Protein AF-A0AAX2D5E9-F1 (afdb_monomer_lite)

Foldseek 3Di:
DDDDDDDDDDDDDDDDDDDDDDDDPPDPPVVVVVVVVVVVVVVVVVVVDPDDPVRVVVVVVCCVVCVPDDCVPDDDVVPDDQDFDDDPCLVLLQVQLQLLLCVVVVDRQSLSLLVVLLSSVDDPQQKDFPQDQQVSLVSSVADDPCSSVSSVVSVVSCVVLPQKDAPADPRGGRRMIGGDDSLLSCLVCVVVGPPVSLVVSCVVCVVVVNNPSNDDDPPPPPD

pLDDT: mean 82.04, std 20.43, range [33.22, 97.94]

Sequence (223 aa):
MTDTPIPSLPTPALPAAAQPSTVVNQTSAGVLDQNLAALLALNTTQKKKRKSKAHLNAMKMRGELWPELDTSLLWDRTVNDGYSSIPRTLSLITNMIDDLAKKHTGKSAAAGKTYFALWCRVWDENMLTIENESVYAIESGYSGERNVTTWRQHMKVLQELGFIDTKEGAYGPYNFVLIYNPYLVLKKLKPQIPASYYQLLLQRAIEIGADGDLIDKPNKETK

Radius of gyration: 32.14 Å; chains: 1; bounding box: 53×109×68 Å

Secondary structure (DSSP, 8-state):
----PPPPP------------------HHHHHHHHHHHHHHHHHHHSS----HHHHHHHHHHHHH-TT--GGGS--TTTS-------TTHHHHHHHHHHHHHHHHSS---HHHHHHHHHHH--TT-EEE-S-HHHHHHHTT--STTHHHHHHHHHHHHHHTTSEEEEEETTEEEEEEEEP-HHHHHHHTGGGS-HHHHHHHHHHHHHHT-GGGTS-PPP----

Structure (mmCIF, N/CA/C/O backbone):
data_AF-A0AAX2D5E9-F1
#
_entry.id   AF-A0AAX2D5E9-F1
#
loop_
_atom_site.group_PDB
_atom_site.id
_atom_site.type_symbol
_atom_site.label_atom_id
_atom_site.label_alt_id
_atom_site.label_comp_id
_atom_site.label_asym_id
_atom_site.label_entity_id
_atom_site.label_seq_id
_atom_site.pdbx_PDB_ins_code
_atom_site.Cartn_x
_atom_site.Cartn_y
_atom_site.Cartn_z
_atom_site.occupancy
_atom_site.B_iso_or_equiv
_atom_site.auth_seq_id
_atom_site.auth_comp_id
_atom_site.auth_asym_id
_atom_site.auth_atom_id
_atom_site.pdbx_PDB_model_num
ATOM 1 N N . MET A 1 1 ? -10.976 -97.262 -18.366 1.00 40.75 1 MET A N 1
ATOM 2 C CA . MET A 1 1 ? -9.587 -97.461 -18.831 1.00 40.75 1 MET A CA 1
ATOM 3 C C . MET A 1 1 ? -9.441 -96.607 -20.083 1.00 40.75 1 MET A C 1
ATOM 5 O O . MET A 1 1 ? -10.002 -96.979 -21.099 1.00 40.75 1 MET A O 1
ATOM 9 N N . THR A 1 2 ? -9.179 -95.309 -19.921 1.00 40.28 2 THR A N 1
ATOM 10 C CA . THR A 1 2 ? -7.873 -94.600 -19.891 1.00 40.28 2 THR A CA 1
ATOM 11 C C . THR A 1 2 ? -7.644 -93.862 -21.213 1.00 40.28 2 THR A C 1
ATOM 13 O O . THR A 1 2 ? -7.305 -94.486 -22.215 1.00 40.28 2 THR A O 1
ATOM 16 N N . ASP A 1 3 ? -7.845 -92.538 -21.148 1.00 36.50 3 ASP A N 1
ATOM 17 C CA . ASP A 1 3 ? -7.281 -91.486 -22.010 1.00 36.50 3 ASP A CA 1
ATOM 18 C C . ASP A 1 3 ? -5.789 -91.752 -22.288 1.00 36.50 3 ASP A C 1
ATOM 20 O O . ASP A 1 3 ? -5.076 -92.261 -21.426 1.00 36.50 3 ASP A O 1
ATOM 24 N N . THR A 1 4 ? -5.189 -91.413 -23.429 1.00 39.62 4 THR A N 1
ATOM 25 C CA . THR A 1 4 ? -4.998 -90.050 -23.964 1.00 39.62 4 THR A CA 1
ATOM 26 C C . THR A 1 4 ? -4.267 -90.174 -25.318 1.00 39.62 4 THR A C 1
ATOM 28 O O . THR A 1 4 ? -3.412 -91.057 -25.428 1.00 39.62 4 THR A O 1
ATOM 31 N N . PRO A 1 5 ? -4.451 -89.286 -26.314 1.00 45.94 5 PRO A N 1
ATOM 32 C CA . PRO A 1 5 ? -3.451 -89.072 -27.359 1.00 45.94 5 PRO A CA 1
ATOM 33 C C . PRO A 1 5 ? -2.580 -87.843 -27.052 1.00 45.94 5 PRO A C 1
ATOM 35 O O . PRO A 1 5 ? -3.070 -86.765 -26.721 1.00 45.94 5 PRO A O 1
ATOM 38 N N . ILE A 1 6 ? -1.271 -88.051 -27.172 1.00 50.31 6 ILE A N 1
ATOM 39 C CA . ILE A 1 6 ? -0.167 -87.113 -26.924 1.00 50.31 6 ILE A CA 1
ATOM 40 C C . ILE A 1 6 ? -0.123 -86.014 -28.012 1.00 50.31 6 ILE A C 1
ATOM 42 O O . ILE A 1 6 ? -0.350 -86.327 -29.183 1.00 50.31 6 ILE A O 1
ATOM 46 N N . PRO A 1 7 ? 0.205 -84.749 -27.671 1.00 45.41 7 PRO A N 1
ATOM 47 C CA . PRO A 1 7 ? 0.226 -83.632 -28.613 1.00 45.41 7 PRO A CA 1
ATOM 48 C C . PRO A 1 7 ? 1.581 -83.480 -29.330 1.00 45.41 7 PRO A C 1
ATOM 50 O O . PRO A 1 7 ? 2.640 -83.717 -28.750 1.00 45.41 7 PRO A O 1
ATOM 53 N N . SER A 1 8 ? 1.550 -83.034 -30.590 1.00 45.56 8 SER A N 1
ATOM 54 C CA . SER A 1 8 ? 2.732 -82.739 -31.410 1.00 45.56 8 SER A CA 1
ATOM 55 C C . SER A 1 8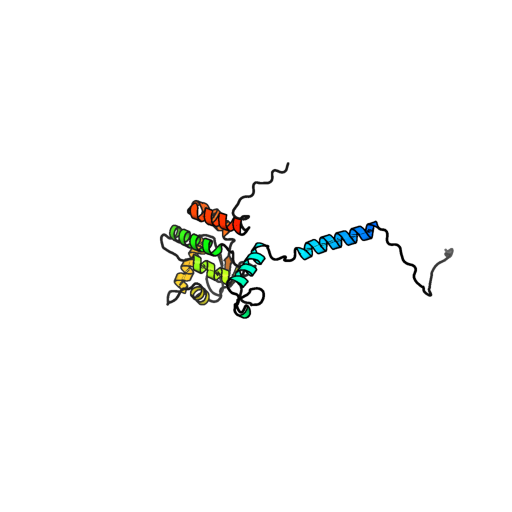 ? 3.114 -81.251 -31.388 1.00 45.56 8 SER A C 1
ATOM 57 O O . SER A 1 8 ? 2.297 -80.378 -31.675 1.00 45.56 8 SER A O 1
ATOM 59 N N . LEU A 1 9 ? 4.392 -81.023 -31.085 1.00 44.81 9 LEU A N 1
ATOM 60 C CA . LEU A 1 9 ? 5.210 -79.799 -31.167 1.00 44.81 9 LEU A CA 1
ATOM 61 C C . LEU A 1 9 ? 5.285 -79.218 -32.603 1.00 44.81 9 LEU A C 1
ATOM 63 O O . LEU A 1 9 ? 5.131 -79.993 -33.549 1.00 44.81 9 LEU A O 1
ATOM 67 N N . PRO A 1 10 ? 5.573 -77.907 -32.812 1.00 45.69 10 PRO A N 1
ATOM 68 C CA . PRO A 1 10 ? 6.939 -77.390 -32.591 1.00 45.69 10 PRO A CA 1
ATOM 69 C C . PRO A 1 10 ? 7.057 -75.901 -32.182 1.00 45.69 10 PRO A C 1
ATOM 71 O O . PRO A 1 10 ? 6.054 -75.228 -31.955 1.00 45.69 10 PRO A O 1
ATOM 74 N N . THR A 1 11 ? 8.315 -75.411 -32.183 1.00 43.72 11 THR A N 1
ATOM 75 C CA . THR A 1 11 ? 8.869 -74.030 -31.991 1.00 43.72 11 THR A CA 1
ATOM 76 C C . THR A 1 11 ? 9.519 -73.872 -30.599 1.00 43.72 11 THR A C 1
ATOM 78 O O . THR A 1 11 ? 8.880 -74.350 -29.662 1.00 43.72 11 THR A O 1
ATOM 81 N N . PRO A 1 12 ? 10.739 -73.283 -30.380 1.00 45.94 12 PRO A N 1
ATOM 82 C CA . PRO A 1 12 ? 11.320 -72.038 -30.963 1.00 45.94 12 PRO A CA 1
ATOM 83 C C . PRO A 1 12 ? 12.870 -72.020 -31.247 1.00 45.94 12 PRO A C 1
ATOM 85 O O . PRO A 1 12 ? 13.594 -72.904 -30.814 1.00 45.94 12 PRO A O 1
ATOM 88 N N . ALA A 1 13 ? 13.380 -71.192 -32.184 1.00 38.66 13 ALA A N 1
ATOM 89 C CA . ALA A 1 13 ? 14.132 -69.901 -32.059 1.00 38.66 13 ALA A CA 1
ATOM 90 C C . ALA A 1 13 ? 15.490 -69.935 -31.288 1.00 38.66 13 ALA A C 1
ATOM 92 O O . ALA A 1 13 ? 15.505 -70.353 -30.137 1.00 38.66 13 ALA A O 1
ATOM 93 N N . LEU A 1 14 ? 16.668 -69.585 -31.862 1.00 40.34 14 LEU A N 1
ATOM 94 C CA . LEU A 1 14 ? 17.406 -68.272 -31.950 1.00 40.34 14 LEU A CA 1
ATOM 95 C C . LEU A 1 14 ? 18.949 -68.594 -32.068 1.00 40.34 14 LEU A C 1
ATOM 97 O O . LEU A 1 14 ? 19.274 -69.763 -31.866 1.00 40.34 14 LEU A O 1
ATOM 101 N N . PRO A 1 15 ? 19.955 -67.671 -32.163 1.00 47.97 15 PRO A N 1
ATOM 102 C CA . PRO A 1 15 ? 20.145 -66.398 -32.902 1.00 47.97 15 PRO A CA 1
ATOM 103 C C . PRO A 1 15 ? 21.564 -66.165 -33.557 1.00 47.97 15 PRO A C 1
ATOM 105 O O . PRO A 1 15 ? 22.541 -66.827 -33.236 1.00 47.97 15 PRO A O 1
ATOM 108 N N . ALA A 1 16 ? 21.644 -65.113 -34.397 1.00 40.78 16 ALA A N 1
ATOM 109 C CA . ALA A 1 16 ? 22.679 -64.052 -34.567 1.00 40.78 16 ALA A CA 1
ATOM 110 C C . ALA A 1 16 ? 24.177 -64.286 -34.930 1.00 40.78 16 ALA A C 1
ATOM 112 O O . ALA A 1 16 ? 24.942 -64.873 -34.176 1.00 40.78 16 ALA A O 1
ATOM 113 N N . ALA A 1 17 ? 24.633 -63.539 -35.958 1.00 33.84 17 ALA A N 1
ATOM 114 C CA . ALA A 1 17 ? 25.822 -62.659 -35.927 1.00 33.84 17 ALA A CA 1
ATOM 115 C C . ALA A 1 17 ? 25.690 -61.521 -36.981 1.00 33.84 17 ALA A C 1
ATOM 117 O O . ALA A 1 17 ? 24.982 -61.674 -37.972 1.00 33.84 17 ALA A O 1
ATOM 118 N N . ALA A 1 18 ? 26.297 -60.356 -36.724 1.00 37.09 18 ALA A N 1
ATOM 119 C CA . ALA A 1 18 ? 25.869 -59.023 -37.183 1.00 37.09 18 ALA A CA 1
ATOM 120 C C . ALA A 1 18 ? 26.616 -58.400 -38.400 1.00 37.09 18 ALA A C 1
ATOM 122 O O . ALA A 1 18 ? 27.830 -58.510 -38.479 1.00 37.09 18 ALA A O 1
ATOM 123 N N . GLN A 1 19 ? 25.839 -57.690 -39.251 1.00 40.69 19 GLN A N 1
ATOM 124 C CA . GLN A 1 19 ? 25.978 -56.334 -39.878 1.00 40.69 19 GLN A CA 1
ATOM 125 C C . GLN A 1 19 ? 27.313 -55.881 -40.553 1.00 40.69 19 GLN A C 1
ATOM 127 O O . GLN A 1 19 ? 28.392 -56.126 -40.024 1.00 40.69 19 GLN A O 1
ATOM 132 N N . PRO A 1 20 ? 27.254 -55.122 -41.681 1.00 41.56 20 PRO A N 1
ATOM 133 C CA . PRO A 1 20 ? 27.024 -53.671 -41.587 1.00 41.56 20 PRO A CA 1
ATOM 134 C C . PRO A 1 20 ? 26.003 -53.074 -42.583 1.00 41.56 20 PRO A C 1
ATOM 136 O O . PRO A 1 20 ? 26.111 -53.208 -43.798 1.00 41.56 20 PRO A O 1
ATOM 139 N N . SER A 1 21 ? 25.059 -52.324 -42.008 1.00 44.81 21 SER A N 1
ATOM 140 C CA . SER A 1 21 ? 24.697 -50.933 -42.329 1.00 44.81 21 SER A CA 1
ATOM 141 C C . SER A 1 21 ? 24.416 -50.562 -43.791 1.00 44.81 21 SER A C 1
ATOM 143 O O . SER A 1 21 ? 25.299 -50.111 -44.518 1.00 44.81 21 SER A O 1
ATOM 145 N N . THR A 1 22 ? 23.136 -50.577 -44.167 1.00 33.22 22 THR A N 1
ATOM 146 C CA . THR A 1 22 ? 22.607 -49.786 -45.291 1.00 33.22 22 THR A CA 1
ATOM 147 C C . THR A 1 22 ? 21.552 -48.796 -44.803 1.00 33.22 22 THR A C 1
ATOM 149 O O . THR A 1 22 ? 20.688 -49.104 -43.986 1.00 33.22 22 THR A O 1
ATOM 152 N N . VAL A 1 23 ? 21.705 -47.569 -45.291 1.00 41.38 23 VAL A N 1
ATOM 153 C CA . VAL A 1 23 ? 20.957 -46.350 -44.978 1.00 41.38 23 VAL A CA 1
ATOM 154 C C . VAL A 1 23 ? 19.452 -46.565 -45.166 1.00 41.38 23 VAL A C 1
ATOM 156 O O . VAL A 1 23 ? 18.987 -46.795 -46.281 1.00 41.38 23 VAL A O 1
ATOM 159 N N . VAL A 1 24 ? 18.678 -46.462 -44.082 1.00 40.84 24 VAL A N 1
ATOM 160 C CA . VAL A 1 24 ? 17.211 -46.436 -44.155 1.00 40.84 24 VAL A CA 1
ATOM 161 C C . VAL A 1 24 ? 16.781 -45.065 -44.666 1.00 40.84 24 VAL A C 1
ATOM 163 O O . VAL A 1 24 ? 16.959 -44.049 -43.995 1.00 40.84 24 VAL A O 1
ATOM 166 N N . ASN A 1 25 ? 16.208 -45.058 -45.867 1.00 45.38 25 ASN A N 1
ATOM 167 C CA . ASN A 1 25 ? 15.535 -43.919 -46.471 1.00 45.38 25 ASN A CA 1
ATOM 168 C C . ASN A 1 25 ? 14.281 -43.592 -45.638 1.00 45.38 25 ASN A C 1
ATOM 170 O O . ASN A 1 25 ? 13.254 -44.261 -45.757 1.00 45.38 25 ASN A O 1
ATOM 174 N N . GLN A 1 26 ? 14.384 -42.614 -44.737 1.00 42.88 26 GLN A N 1
ATOM 175 C CA . GLN A 1 26 ? 13.243 -42.141 -43.959 1.00 42.88 26 GLN A CA 1
ATOM 176 C C . GLN A 1 26 ? 12.288 -41.385 -44.888 1.00 42.88 26 GLN A C 1
ATOM 178 O O . GLN A 1 26 ? 12.648 -40.395 -45.520 1.00 42.88 26 GLN A O 1
ATOM 183 N N . THR A 1 27 ? 11.059 -41.885 -44.972 1.00 47.34 27 THR A N 1
ATOM 184 C CA . THR A 1 27 ? 9.930 -41.288 -45.688 1.00 47.34 27 THR A CA 1
ATOM 185 C C . THR A 1 27 ? 9.793 -39.792 -45.390 1.00 47.34 27 THR A C 1
ATOM 187 O O . THR A 1 27 ? 9.692 -39.380 -44.233 1.00 47.34 27 THR A O 1
ATOM 190 N N . SER A 1 28 ? 9.734 -38.993 -46.454 1.00 52.25 28 SER A N 1
ATOM 191 C CA . SER A 1 28 ? 9.764 -37.525 -46.468 1.00 52.25 28 SER A CA 1
ATOM 192 C C . SER A 1 28 ? 8.651 -36.830 -45.669 1.00 52.25 28 SER A C 1
ATOM 194 O O . SER A 1 28 ? 8.832 -35.682 -45.277 1.00 52.25 28 SER A O 1
ATOM 196 N N . ALA A 1 29 ? 7.538 -37.504 -45.363 1.00 48.53 29 ALA A N 1
ATOM 197 C CA . ALA A 1 29 ? 6.443 -36.929 -44.574 1.00 48.53 29 ALA A CA 1
ATOM 198 C C . ALA A 1 29 ? 6.782 -36.775 -43.074 1.00 48.53 29 ALA A C 1
ATOM 200 O O . ALA A 1 29 ? 6.549 -35.719 -42.495 1.00 48.53 29 ALA A O 1
ATOM 201 N N . GLY A 1 30 ? 7.410 -37.781 -42.450 1.00 50.50 30 GLY A N 1
ATOM 202 C CA . GLY A 1 30 ? 7.723 -37.749 -41.011 1.00 50.50 30 GLY A CA 1
ATOM 203 C C . GLY A 1 30 ? 8.859 -36.787 -40.646 1.00 50.50 30 GLY A C 1
ATOM 204 O O . GLY A 1 30 ? 8.873 -36.214 -39.559 1.00 50.50 30 GLY A O 1
ATOM 205 N N . VAL A 1 31 ? 9.787 -36.559 -41.579 1.00 52.59 31 VAL A N 1
ATOM 206 C CA . VAL A 1 31 ? 10.891 -35.601 -41.414 1.00 52.59 31 VAL A CA 1
ATOM 207 C C . VAL A 1 31 ? 10.378 -34.157 -41.505 1.00 52.59 31 VAL A C 1
ATOM 209 O O . VAL A 1 31 ? 10.847 -33.289 -40.773 1.00 52.59 31 VAL A O 1
ATOM 212 N N . LEU A 1 32 ? 9.376 -33.889 -42.351 1.00 49.41 32 LEU A N 1
ATOM 213 C CA . LEU A 1 32 ? 8.735 -32.573 -42.451 1.00 49.41 32 LEU A CA 1
ATOM 214 C C . LEU A 1 32 ? 7.932 -32.227 -41.187 1.00 49.41 32 LEU A C 1
ATOM 216 O O . LEU A 1 32 ? 8.051 -31.105 -40.695 1.00 49.41 32 LEU A O 1
ATOM 220 N N . ASP A 1 33 ? 7.202 -33.187 -40.612 1.00 55.91 33 ASP A N 1
ATOM 221 C CA . ASP A 1 33 ? 6.419 -32.975 -39.385 1.00 55.91 33 ASP A CA 1
ATOM 222 C C . ASP A 1 33 ? 7.297 -32.782 -38.141 1.00 55.91 33 ASP A C 1
ATOM 224 O O . ASP A 1 33 ? 7.027 -31.907 -37.315 1.00 55.91 33 ASP A O 1
ATOM 228 N N . GLN A 1 34 ? 8.400 -33.528 -38.022 1.00 57.09 34 GLN A N 1
ATOM 229 C CA . GLN A 1 34 ? 9.371 -33.330 -36.939 1.00 57.09 34 GLN A CA 1
ATOM 230 C C . GLN A 1 34 ? 10.093 -31.982 -37.057 1.00 57.09 34 GLN A C 1
ATOM 232 O O . GLN A 1 34 ? 10.285 -31.297 -36.051 1.00 57.09 34 GLN A O 1
ATOM 237 N N . ASN A 1 35 ? 10.424 -31.554 -38.279 1.00 61.44 35 ASN A N 1
ATOM 238 C CA . ASN A 1 35 ? 11.018 -30.242 -38.526 1.00 61.44 35 ASN A CA 1
ATOM 239 C C . ASN A 1 35 ? 10.028 -29.101 -38.264 1.00 61.44 35 ASN A C 1
ATOM 241 O O . ASN A 1 35 ? 10.431 -28.077 -37.719 1.00 61.44 35 ASN A O 1
ATOM 245 N N . LEU A 1 36 ? 8.742 -29.270 -38.584 1.00 57.12 36 LEU A N 1
ATOM 246 C CA . LEU A 1 36 ? 7.696 -28.288 -38.297 1.00 57.12 36 LEU A CA 1
ATOM 247 C C . LEU A 1 36 ? 7.435 -28.172 -36.790 1.00 57.12 36 LEU A C 1
ATOM 249 O O . LEU A 1 36 ? 7.369 -27.061 -36.267 1.00 57.12 36 LEU A O 1
ATOM 253 N N . ALA A 1 37 ? 7.361 -29.295 -36.075 1.00 64.88 37 ALA A N 1
ATOM 254 C CA . ALA A 1 37 ? 7.247 -29.314 -34.619 1.00 64.88 37 ALA A CA 1
ATOM 255 C C . ALA A 1 37 ? 8.472 -28.671 -33.947 1.00 64.88 37 ALA A C 1
ATOM 257 O O . ALA A 1 37 ? 8.314 -27.872 -33.023 1.00 64.88 37 ALA A O 1
ATOM 258 N N . ALA A 1 38 ? 9.681 -28.935 -34.452 1.00 59.84 38 ALA A N 1
ATOM 259 C CA . ALA A 1 38 ? 10.906 -28.282 -33.999 1.00 59.84 38 ALA A CA 1
ATOM 260 C C . ALA A 1 38 ? 10.911 -26.774 -34.309 1.00 59.84 38 ALA A C 1
ATOM 262 O O . ALA A 1 38 ? 11.282 -25.986 -33.444 1.00 59.84 38 ALA A O 1
ATOM 263 N N . LEU A 1 39 ? 10.434 -26.339 -35.483 1.00 54.78 39 LEU A N 1
ATOM 264 C CA . LEU A 1 39 ? 10.311 -24.919 -35.848 1.00 54.78 39 LEU A CA 1
ATOM 265 C C . LEU A 1 39 ? 9.280 -24.185 -34.975 1.00 54.78 39 LEU A C 1
ATOM 267 O O . LEU A 1 39 ? 9.513 -23.054 -34.546 1.00 54.78 39 LEU A O 1
ATOM 271 N N . LEU A 1 40 ? 8.146 -24.825 -34.687 1.00 62.22 40 LEU A N 1
ATOM 272 C CA . LEU A 1 40 ? 7.094 -24.302 -33.814 1.00 62.22 40 LEU A CA 1
ATOM 273 C C . LEU A 1 40 ? 7.566 -24.249 -32.353 1.00 62.22 40 LEU A C 1
ATOM 275 O O . LEU A 1 40 ? 7.352 -23.243 -31.671 1.00 62.22 40 LEU A O 1
ATOM 279 N N . ALA A 1 41 ? 8.289 -25.267 -31.882 1.00 62.00 41 ALA A N 1
ATOM 280 C CA . ALA A 1 41 ? 8.915 -25.284 -30.561 1.00 62.00 41 ALA A CA 1
ATOM 281 C C . ALA A 1 41 ? 10.039 -24.237 -30.439 1.00 62.00 41 ALA A C 1
ATOM 283 O O . ALA A 1 41 ? 10.137 -23.558 -29.413 1.00 62.00 41 ALA A O 1
ATOM 284 N N . LEU A 1 42 ? 10.828 -24.024 -31.499 1.00 53.00 42 LEU A N 1
ATOM 285 C CA . LEU A 1 42 ? 11.821 -22.952 -31.602 1.00 53.00 42 LEU A CA 1
ATOM 286 C C . LEU A 1 42 ? 11.157 -21.572 -31.589 1.00 53.00 42 LEU A C 1
ATOM 288 O O . LEU A 1 42 ? 11.632 -20.703 -30.874 1.00 53.00 42 LEU A O 1
ATOM 292 N N . ASN A 1 43 ? 10.025 -21.363 -32.266 1.00 61.41 43 ASN A N 1
ATOM 293 C CA . ASN A 1 43 ? 9.272 -20.098 -32.235 1.00 61.41 43 ASN A CA 1
ATOM 294 C C . ASN A 1 43 ? 8.684 -19.814 -30.837 1.00 61.41 43 ASN A C 1
ATOM 296 O O . ASN A 1 43 ? 8.695 -18.684 -30.344 1.00 61.41 43 ASN A O 1
ATOM 300 N N . THR A 1 44 ? 8.256 -20.864 -30.139 1.00 49.09 44 THR A N 1
ATOM 301 C CA . THR A 1 44 ? 7.743 -20.778 -28.763 1.00 49.09 44 THR A CA 1
ATOM 302 C C . THR A 1 44 ? 8.872 -20.520 -27.750 1.00 49.09 44 THR A C 1
ATOM 304 O O . THR A 1 44 ? 8.701 -19.749 -26.806 1.00 49.09 44 THR A O 1
ATOM 307 N N . THR A 1 45 ? 10.068 -21.065 -27.997 1.00 53.28 45 THR A N 1
ATOM 308 C CA . THR A 1 45 ? 11.287 -20.860 -27.188 1.00 53.28 45 THR A CA 1
ATOM 309 C C . THR A 1 45 ? 12.019 -19.551 -27.528 1.00 53.28 45 THR A C 1
ATOM 311 O O . THR A 1 45 ? 12.620 -18.936 -26.659 1.00 53.28 45 THR A O 1
ATOM 314 N N . GLN A 1 46 ? 11.897 -19.030 -28.748 1.00 50.53 46 GLN A N 1
ATOM 315 C CA . GLN A 1 46 ? 12.362 -17.690 -29.138 1.00 50.53 46 GLN A CA 1
ATOM 316 C C . GLN A 1 46 ? 11.419 -16.590 -28.622 1.00 50.53 46 GLN A C 1
ATOM 318 O O . GLN A 1 46 ? 11.858 -15.483 -28.303 1.00 50.53 46 GLN A O 1
ATOM 323 N N . LYS A 1 47 ? 10.125 -16.900 -28.445 1.00 44.34 47 LYS A N 1
ATOM 324 C CA . LYS A 1 47 ? 9.190 -16.091 -27.642 1.00 44.34 47 LYS A CA 1
ATOM 325 C C . LYS A 1 47 ? 9.517 -16.100 -26.147 1.00 44.34 47 LYS A C 1
ATOM 327 O O . LYS A 1 47 ? 9.048 -15.209 -25.436 1.00 44.34 47 LYS A O 1
ATOM 332 N N . LYS A 1 48 ? 10.366 -17.018 -25.666 1.00 49.00 48 LYS A N 1
ATOM 333 C CA . LYS A 1 48 ? 10.984 -16.950 -24.335 1.00 49.00 48 LYS A CA 1
ATOM 334 C C . LYS A 1 48 ? 11.992 -15.781 -24.333 1.00 49.00 48 LYS A C 1
ATOM 336 O O . LYS A 1 48 ? 13.191 -15.920 -24.523 1.00 49.00 48 LYS A O 1
ATOM 341 N N . LYS A 1 49 ? 11.413 -14.594 -24.100 1.00 55.28 49 LYS A N 1
ATOM 342 C CA . LYS A 1 49 ? 12.004 -13.314 -23.677 1.00 55.28 49 LYS A CA 1
ATOM 343 C C . LYS A 1 49 ? 12.804 -12.495 -24.704 1.00 55.28 49 LYS A C 1
ATOM 345 O O . LYS A 1 49 ? 13.790 -11.854 -24.342 1.00 55.28 49 LYS A O 1
ATOM 350 N N . ARG A 1 50 ? 12.324 -12.341 -25.948 1.00 58.50 50 ARG A N 1
ATOM 351 C CA . ARG A 1 50 ? 12.760 -11.177 -26.749 1.00 58.50 50 ARG A CA 1
ATOM 352 C C . ARG A 1 50 ? 12.371 -9.900 -25.997 1.00 58.50 50 ARG A C 1
ATOM 354 O O . ARG A 1 50 ? 11.186 -9.595 -25.866 1.00 58.50 50 ARG A O 1
ATOM 361 N N . LYS A 1 51 ? 13.369 -9.171 -25.484 1.00 72.38 51 LYS A N 1
ATOM 362 C CA . LYS A 1 51 ? 13.180 -7.854 -24.858 1.00 72.38 51 LYS A CA 1
ATOM 363 C C . LYS A 1 51 ? 12.324 -6.991 -25.791 1.00 72.38 51 LYS A C 1
ATOM 365 O O . LYS A 1 51 ? 12.573 -6.947 -26.998 1.00 72.38 51 LYS A O 1
ATOM 370 N N . SER A 1 52 ? 11.275 -6.367 -25.253 1.00 84.88 52 SER A N 1
ATOM 371 C CA . SER A 1 52 ? 10.351 -5.579 -26.074 1.00 84.88 52 SER A CA 1
ATOM 372 C C . SER A 1 52 ? 11.102 -4.442 -26.775 1.00 84.88 52 SER A C 1
ATOM 374 O O . SER A 1 52 ? 12.110 -3.949 -26.267 1.00 84.88 52 SER A O 1
ATOM 376 N N . LYS A 1 53 ? 10.607 -3.990 -27.935 1.00 88.00 53 LYS A N 1
ATOM 377 C CA . LYS A 1 53 ? 11.195 -2.840 -28.647 1.00 88.00 53 LYS A CA 1
ATOM 378 C C . LYS A 1 53 ? 11.318 -1.619 -27.725 1.00 88.00 53 LYS A C 1
ATOM 380 O O . LYS A 1 53 ? 12.344 -0.952 -27.731 1.00 88.00 53 LYS A O 1
ATOM 385 N N . ALA A 1 54 ? 10.306 -1.387 -26.887 1.00 85.50 54 ALA A N 1
ATOM 386 C CA . ALA A 1 54 ? 10.318 -0.330 -25.881 1.00 85.50 54 ALA A CA 1
ATOM 387 C C . ALA A 1 54 ? 11.456 -0.501 -24.860 1.00 85.50 54 ALA A C 1
ATOM 389 O O . ALA A 1 54 ? 12.174 0.456 -24.593 1.00 85.50 54 ALA A O 1
ATOM 390 N N . HIS A 1 55 ? 11.677 -1.716 -24.344 1.00 87.50 55 HIS A N 1
ATOM 391 C CA . HIS A 1 55 ? 12.792 -1.990 -23.433 1.00 87.50 55 HIS A CA 1
ATOM 392 C C . HIS A 1 55 ? 14.147 -1.742 -24.106 1.00 87.50 55 HIS A C 1
ATOM 394 O O . HIS A 1 55 ? 15.012 -1.101 -23.520 1.00 87.50 55 HIS A O 1
ATOM 400 N N . LEU A 1 56 ? 14.332 -2.218 -25.341 1.00 91.06 56 LEU A N 1
ATOM 401 C CA . LEU A 1 56 ? 15.579 -2.007 -26.082 1.00 91.06 56 LEU A CA 1
ATOM 402 C C . LEU A 1 56 ? 15.846 -0.517 -26.327 1.00 91.06 56 LEU A C 1
ATOM 404 O O . LEU A 1 56 ? 16.961 -0.056 -26.105 1.00 91.06 56 LEU A O 1
ATOM 408 N N . ASN A 1 57 ? 14.824 0.243 -26.726 1.00 93.81 57 ASN A N 1
ATOM 409 C CA . ASN A 1 57 ? 14.935 1.689 -26.910 1.00 93.81 57 ASN A CA 1
ATOM 410 C C . ASN A 1 57 ? 15.271 2.410 -25.596 1.00 93.81 57 ASN A C 1
ATOM 412 O O . ASN A 1 57 ? 16.122 3.292 -25.593 1.00 93.81 57 ASN A O 1
ATOM 416 N N . ALA A 1 58 ? 14.657 2.008 -24.479 1.00 92.88 58 ALA A N 1
ATOM 417 C CA . ALA A 1 58 ? 14.951 2.578 -23.166 1.00 92.88 58 ALA A CA 1
ATOM 418 C C . ALA A 1 58 ? 16.395 2.300 -22.718 1.00 92.88 58 ALA A C 1
ATOM 420 O O . ALA A 1 58 ? 17.050 3.194 -22.193 1.00 92.88 58 ALA A O 1
ATOM 421 N N . MET A 1 59 ? 16.915 1.089 -22.955 1.00 92.00 59 MET A N 1
ATOM 422 C CA . MET A 1 59 ? 18.307 0.754 -22.633 1.00 92.00 59 MET A CA 1
ATOM 423 C C . MET A 1 59 ? 19.305 1.529 -23.500 1.00 92.00 59 MET A C 1
ATOM 425 O O . MET A 1 59 ? 20.309 1.993 -22.973 1.00 92.00 59 MET A O 1
ATOM 429 N N . LYS A 1 60 ? 19.009 1.725 -24.793 1.00 94.44 60 LYS A N 1
ATOM 430 C CA . LYS A 1 60 ? 19.819 2.583 -25.674 1.00 94.44 60 LYS A CA 1
ATOM 431 C C . LYS A 1 60 ? 19.854 4.022 -25.168 1.00 94.44 60 LYS A C 1
ATOM 433 O O . LYS A 1 60 ? 20.931 4.552 -24.947 1.00 94.44 60 LYS A O 1
ATOM 438 N N . MET A 1 61 ? 18.687 4.611 -24.899 1.00 96.00 61 MET A N 1
ATOM 439 C CA . MET A 1 61 ? 18.609 5.970 -24.351 1.00 96.00 61 MET A CA 1
ATOM 440 C C . MET A 1 61 ? 19.343 6.100 -23.017 1.00 96.00 61 MET A C 1
ATOM 442 O O . MET A 1 61 ? 19.990 7.111 -22.783 1.00 96.00 61 MET A O 1
ATOM 446 N N . ARG A 1 62 ? 19.277 5.085 -22.145 1.00 95.38 62 ARG A N 1
ATOM 447 C CA . ARG A 1 62 ? 20.030 5.101 -20.886 1.00 95.38 62 ARG A CA 1
ATOM 448 C C . ARG A 1 62 ? 21.539 5.135 -21.125 1.00 95.38 62 ARG A C 1
ATOM 450 O O . ARG A 1 62 ? 22.209 5.891 -20.440 1.00 95.38 62 ARG A O 1
ATOM 457 N N . GLY A 1 63 ? 22.043 4.347 -22.075 1.00 95.44 63 GLY A N 1
ATOM 458 C CA . GLY A 1 63 ? 23.463 4.349 -22.432 1.00 95.44 63 GLY A CA 1
ATOM 459 C C . GLY A 1 63 ? 23.936 5.697 -22.982 1.00 95.44 63 GLY A C 1
ATOM 460 O O . GLY A 1 63 ? 24.992 6.165 -22.586 1.00 95.44 63 GLY A O 1
ATOM 461 N N . GLU A 1 64 ? 23.130 6.352 -23.821 1.00 96.88 64 GLU A N 1
ATOM 462 C CA . GLU A 1 64 ? 23.457 7.685 -24.359 1.00 96.88 64 GLU A CA 1
ATOM 463 C C . GLU A 1 64 ? 23.422 8.783 -23.285 1.00 96.88 64 GLU A C 1
ATOM 465 O O . GLU A 1 64 ? 24.264 9.675 -23.266 1.00 96.88 64 GLU A O 1
ATOM 470 N N . LEU A 1 65 ? 22.431 8.738 -22.389 1.00 96.81 65 LEU A N 1
ATOM 471 C CA . LEU A 1 65 ? 22.235 9.768 -21.363 1.00 96.81 65 LEU A CA 1
ATOM 472 C C . LEU A 1 65 ? 23.165 9.599 -20.151 1.00 96.81 65 LEU A C 1
ATOM 474 O O . LEU A 1 65 ? 23.493 10.587 -19.498 1.00 96.81 65 LEU A O 1
ATOM 478 N N . TRP A 1 66 ? 23.579 8.368 -19.843 1.00 97.00 66 TRP A N 1
ATOM 479 C CA . TRP A 1 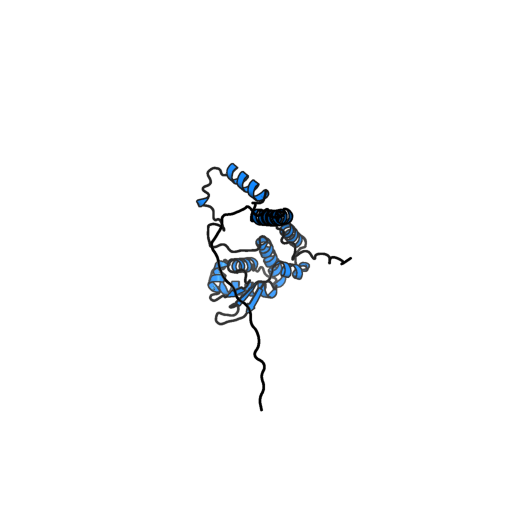66 ? 24.478 8.041 -18.733 1.00 97.00 66 TRP A CA 1
ATOM 480 C C . TRP A 1 66 ? 25.579 7.067 -19.188 1.00 97.00 66 TRP A C 1
ATOM 482 O O . TRP A 1 66 ? 25.558 5.898 -18.793 1.00 97.00 66 TRP A O 1
ATOM 492 N N . PRO A 1 67 ? 26.540 7.527 -20.010 1.00 95.56 67 PRO A N 1
ATOM 493 C CA . PRO A 1 67 ? 27.571 6.661 -20.589 1.00 95.56 67 PRO A CA 1
ATOM 494 C C . PRO A 1 67 ? 28.518 6.063 -19.541 1.00 95.56 67 PRO A C 1
ATOM 496 O O . PRO A 1 67 ? 28.922 4.912 -19.665 1.00 95.56 67 PRO A O 1
ATOM 499 N N . GLU A 1 68 ? 28.798 6.802 -18.467 1.00 96.00 68 GLU A N 1
ATOM 500 C CA . GLU A 1 68 ? 29.710 6.391 -17.388 1.00 96.00 68 GLU A CA 1
ATOM 501 C C . GLU A 1 68 ? 29.003 5.614 -16.256 1.00 96.00 68 GLU A C 1
ATOM 503 O O . GLU A 1 68 ? 29.528 5.489 -15.149 1.00 96.00 68 GLU A O 1
ATOM 508 N N . LEU A 1 69 ? 27.770 5.142 -16.479 1.00 94.19 69 LEU A N 1
ATOM 509 C CA . LEU A 1 69 ? 27.000 4.449 -15.447 1.00 94.19 69 LEU A CA 1
ATOM 510 C C . LEU A 1 69 ? 27.583 3.066 -15.155 1.00 94.19 69 LEU A C 1
ATOM 512 O O . LEU A 1 69 ? 27.447 2.139 -15.955 1.00 94.19 69 LEU A O 1
ATOM 516 N N . ASP A 1 70 ? 28.112 2.892 -13.948 1.00 93.25 70 ASP A N 1
ATOM 517 C CA . ASP A 1 70 ? 28.409 1.564 -13.429 1.00 93.25 70 ASP A CA 1
ATOM 518 C C . ASP A 1 70 ? 27.105 0.816 -13.110 1.00 93.25 70 ASP A C 1
ATOM 520 O O . ASP A 1 70 ? 26.384 1.119 -12.156 1.00 93.25 70 ASP A O 1
ATOM 524 N N . THR A 1 71 ? 26.798 -0.193 -13.925 1.00 89.12 71 THR A N 1
ATOM 525 C CA . THR A 1 71 ? 25.600 -1.021 -13.756 1.00 89.12 71 THR A CA 1
ATOM 526 C C . THR A 1 71 ? 25.603 -1.844 -12.471 1.00 89.12 71 THR A C 1
ATOM 528 O O . THR A 1 71 ? 24.529 -2.261 -12.046 1.00 89.12 71 THR A O 1
ATOM 531 N N . SER A 1 72 ? 26.762 -2.061 -11.839 1.00 90.31 72 SER A N 1
ATOM 532 C CA . SER A 1 72 ? 26.858 -2.785 -10.567 1.00 90.31 72 SER A CA 1
ATOM 533 C C . SER A 1 72 ? 26.207 -2.027 -9.403 1.00 90.31 72 SER A C 1
ATOM 535 O O . SER A 1 72 ? 25.772 -2.641 -8.431 1.00 90.31 72 SER A O 1
ATOM 537 N N . LEU A 1 73 ? 26.067 -0.703 -9.535 1.00 92.38 73 LEU A N 1
ATOM 538 C CA . LEU A 1 73 ? 25.384 0.159 -8.568 1.00 92.38 73 LEU A CA 1
ATOM 539 C C . LEU A 1 73 ? 23.855 0.101 -8.693 1.00 92.38 73 LEU A C 1
ATOM 541 O O . LEU A 1 73 ? 23.142 0.645 -7.848 1.00 92.38 73 LEU A O 1
ATOM 545 N N . LEU A 1 74 ? 23.331 -0.506 -9.760 1.00 92.38 74 LEU A N 1
ATOM 546 C CA . LEU A 1 74 ? 21.897 -0.611 -9.983 1.00 92.38 74 LEU A CA 1
ATOM 547 C C . LEU A 1 74 ? 21.343 -1.848 -9.290 1.00 92.38 74 LEU A C 1
ATOM 549 O O . LEU A 1 74 ? 21.865 -2.949 -9.435 1.00 92.38 74 LEU A O 1
ATOM 553 N N . TRP A 1 75 ? 20.211 -1.674 -8.616 1.00 92.12 75 TRP A N 1
ATOM 554 C CA . TRP A 1 75 ? 19.462 -2.797 -8.078 1.00 92.12 75 TRP A CA 1
ATOM 555 C C . TRP A 1 75 ? 18.628 -3.429 -9.209 1.00 92.12 75 TRP A C 1
ATOM 557 O O . TRP A 1 75 ? 17.687 -2.802 -9.715 1.00 92.12 75 TRP A O 1
ATOM 567 N N . ASP A 1 76 ? 18.945 -4.665 -9.608 1.00 88.69 76 ASP A N 1
ATOM 568 C CA . ASP A 1 76 ? 18.219 -5.444 -10.621 1.00 88.69 76 ASP A CA 1
ATOM 569 C C . ASP A 1 76 ? 17.554 -6.690 -10.012 1.00 88.69 76 ASP A C 1
ATOM 571 O O . ASP A 1 76 ? 18.226 -7.550 -9.451 1.00 88.69 76 ASP A O 1
ATOM 575 N N . ARG A 1 77 ? 16.238 -6.868 -10.217 1.00 89.62 77 ARG A N 1
ATOM 576 C CA . ARG A 1 77 ? 15.488 -8.037 -9.705 1.00 89.62 77 ARG A CA 1
ATOM 577 C C . ARG A 1 77 ? 15.933 -9.396 -10.235 1.00 89.62 77 ARG A C 1
ATOM 579 O O . ARG A 1 77 ? 15.406 -10.414 -9.799 1.00 89.62 77 ARG A O 1
ATOM 586 N N . THR A 1 78 ? 16.747 -9.421 -11.285 1.00 87.25 78 THR A N 1
ATOM 587 C CA . THR A 1 78 ? 17.283 -10.653 -11.874 1.00 87.25 78 THR A CA 1
ATOM 588 C C . THR A 1 78 ? 18.629 -11.050 -11.286 1.00 87.25 78 THR A C 1
ATOM 590 O O . THR A 1 78 ? 19.035 -12.193 -11.474 1.00 87.25 78 THR A O 1
ATOM 593 N N . VAL A 1 79 ? 19.297 -10.127 -10.593 1.00 88.56 79 VAL A N 1
ATOM 594 C CA . VAL A 1 79 ? 20.635 -10.321 -10.018 1.00 88.56 79 VAL A CA 1
ATOM 595 C C . VAL A 1 79 ? 20.597 -10.223 -8.498 1.00 88.56 79 VAL A C 1
ATOM 597 O O . VAL A 1 79 ? 21.312 -10.946 -7.816 1.00 88.56 79 VAL A O 1
ATOM 600 N N . ASN A 1 80 ? 19.774 -9.328 -7.966 1.00 91.19 80 ASN A N 1
ATOM 601 C CA . ASN A 1 80 ? 19.691 -9.035 -6.551 1.00 91.19 80 ASN A CA 1
ATOM 602 C C . ASN A 1 80 ? 18.369 -9.531 -5.959 1.00 91.19 80 ASN A C 1
ATOM 604 O O . ASN A 1 80 ? 17.314 -9.459 -6.596 1.00 91.19 80 ASN A O 1
ATOM 608 N N . ASP A 1 81 ? 18.434 -9.947 -4.699 1.00 90.94 81 ASP A N 1
ATOM 609 C CA . ASP A 1 81 ? 17.279 -10.389 -3.922 1.00 9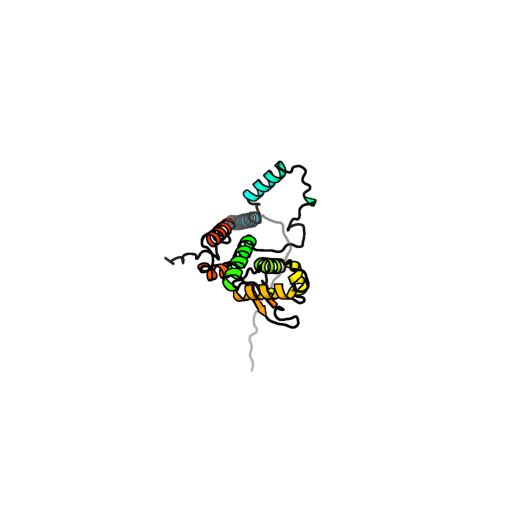0.94 81 ASP A CA 1
ATOM 610 C C . ASP A 1 81 ? 16.573 -9.219 -3.214 1.00 90.94 81 ASP A C 1
ATOM 612 O O . ASP A 1 81 ? 17.040 -8.077 -3.237 1.00 90.94 81 ASP A O 1
ATOM 616 N N . GLY A 1 82 ? 15.434 -9.506 -2.570 1.00 88.50 82 GLY A N 1
ATOM 617 C CA . GLY A 1 82 ? 14.682 -8.528 -1.770 1.00 88.50 82 GLY A CA 1
ATOM 618 C C . GLY A 1 82 ? 13.607 -7.747 -2.534 1.00 88.50 82 GLY A C 1
ATOM 619 O O . GLY A 1 82 ? 13.181 -6.685 -2.086 1.00 88.50 82 GLY A O 1
ATOM 620 N N . TYR A 1 83 ? 13.149 -8.259 -3.679 1.00 87.69 83 TYR A N 1
ATOM 621 C CA . TYR A 1 83 ? 12.046 -7.667 -4.438 1.00 87.69 83 TYR A CA 1
ATOM 622 C C . TYR A 1 83 ? 10.703 -8.280 -4.062 1.00 87.69 83 TYR A C 1
ATOM 624 O O . TYR A 1 83 ? 10.565 -9.500 -4.052 1.00 87.69 83 TYR A O 1
ATOM 632 N N . SER A 1 84 ? 9.688 -7.431 -3.900 1.00 88.06 84 SER A N 1
ATOM 633 C CA . SER A 1 84 ? 8.286 -7.858 -3.884 1.00 88.06 84 SER A CA 1
ATOM 634 C C . SER A 1 84 ? 7.620 -7.620 -5.247 1.00 88.06 84 SER A C 1
ATOM 636 O O . SER A 1 84 ? 7.947 -6.677 -5.981 1.00 88.06 84 SER A O 1
ATOM 638 N N . SER A 1 85 ? 6.697 -8.508 -5.614 1.00 88.06 85 SER A N 1
ATOM 639 C CA . SER A 1 85 ? 5.874 -8.392 -6.818 1.00 88.06 85 SER A CA 1
ATOM 640 C C . SER A 1 85 ? 4.583 -7.649 -6.482 1.00 88.06 85 SER A C 1
ATOM 642 O O . SER A 1 85 ? 3.603 -8.246 -6.058 1.00 88.06 85 SER A O 1
ATOM 644 N N . ILE A 1 86 ? 4.573 -6.335 -6.709 1.00 92.06 86 ILE A N 1
ATOM 645 C CA . ILE A 1 86 ? 3.420 -5.474 -6.408 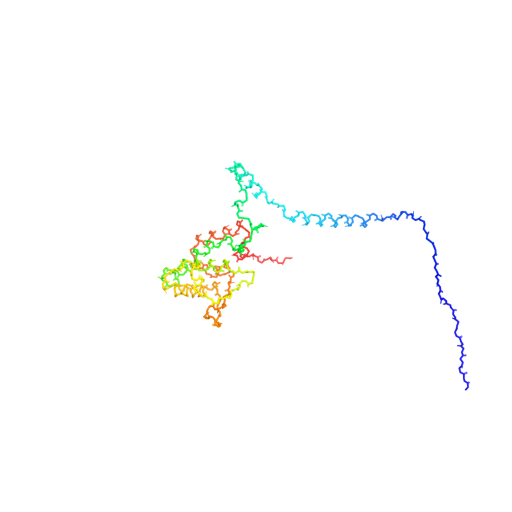1.00 92.06 86 ILE A CA 1
ATOM 646 C C . ILE A 1 86 ? 2.718 -4.965 -7.681 1.00 92.06 86 ILE A C 1
ATOM 648 O O . ILE A 1 86 ? 3.370 -4.791 -8.722 1.00 92.06 86 ILE A O 1
ATOM 652 N N . PRO A 1 87 ? 1.404 -4.662 -7.632 1.00 91.62 87 PRO A N 1
ATOM 653 C CA . PRO A 1 87 ? 0.694 -4.054 -8.756 1.00 91.62 87 PRO A CA 1
ATOM 654 C C . PRO A 1 87 ? 1.317 -2.714 -9.172 1.00 91.62 87 PRO A C 1
ATOM 656 O O . PRO A 1 87 ? 1.537 -1.829 -8.348 1.00 91.62 87 PRO A O 1
ATOM 659 N N . ARG A 1 88 ? 1.543 -2.493 -10.474 1.00 93.06 88 ARG A N 1
ATOM 660 C CA . ARG A 1 88 ? 2.152 -1.235 -10.965 1.00 93.06 88 ARG A CA 1
ATOM 661 C C . ARG A 1 88 ? 1.281 0.002 -10.742 1.00 93.06 88 ARG A C 1
ATOM 663 O O . ARG A 1 88 ? 1.794 1.115 -10.734 1.00 93.06 88 ARG A O 1
ATOM 670 N N . THR A 1 89 ? -0.024 -0.186 -10.567 1.00 95.56 89 THR A N 1
ATOM 671 C CA . THR A 1 89 ? -0.969 0.889 -10.236 1.00 95.56 89 THR A CA 1
ATOM 672 C C . THR A 1 89 ? -1.142 1.082 -8.731 1.00 95.56 89 THR A C 1
ATOM 674 O O . THR A 1 89 ? -2.022 1.843 -8.335 1.00 95.56 89 THR A O 1
ATOM 677 N N . LEU A 1 90 ? -0.362 0.397 -7.882 1.00 95.38 90 LEU A N 1
ATOM 678 C CA . LEU A 1 90 ? -0.542 0.445 -6.429 1.00 95.38 90 LEU A CA 1
ATOM 679 C C . LEU A 1 90 ? -0.466 1.879 -5.894 1.00 95.38 90 LEU A C 1
ATOM 681 O O . LEU A 1 90 ? -1.280 2.235 -5.059 1.00 95.38 90 LEU A O 1
ATOM 685 N N . SER A 1 91 ? 0.394 2.734 -6.454 1.00 94.38 91 SER A N 1
ATOM 686 C CA . SER A 1 91 ? 0.477 4.157 -6.082 1.00 94.38 91 SER A CA 1
ATOM 687 C C . SER A 1 91 ? -0.818 4.947 -6.319 1.00 94.38 91 SER A C 1
ATOM 689 O O . SER A 1 91 ? -1.146 5.847 -5.552 1.00 94.38 91 SER A O 1
ATOM 691 N N . LEU A 1 92 ? -1.585 4.617 -7.363 1.00 95.62 92 LEU A N 1
ATOM 692 C CA . LEU A 1 92 ? -2.908 5.212 -7.578 1.00 95.62 92 LEU A CA 1
ATOM 693 C C . LEU A 1 92 ? -3.939 4.612 -6.623 1.00 95.62 92 LEU A C 1
ATOM 695 O O . LEU A 1 92 ? -4.772 5.336 -6.084 1.00 95.62 92 LEU A O 1
ATOM 699 N N . ILE A 1 93 ? -3.863 3.299 -6.398 1.00 96.75 93 ILE A N 1
ATOM 700 C CA . ILE A 1 93 ? -4.756 2.574 -5.491 1.00 96.75 93 ILE A CA 1
ATOM 701 C C . ILE A 1 93 ? -4.627 3.122 -4.064 1.00 96.75 93 ILE A C 1
ATOM 703 O O . ILE A 1 93 ? -5.646 3.369 -3.429 1.00 96.75 93 ILE A O 1
ATOM 707 N N . THR A 1 94 ? -3.413 3.378 -3.571 1.00 96.56 94 THR A N 1
ATOM 708 C CA . THR A 1 94 ? -3.192 3.922 -2.221 1.00 96.56 94 THR A CA 1
ATOM 709 C C . THR A 1 94 ? -3.821 5.298 -2.043 1.00 96.56 94 THR A C 1
ATOM 711 O O . THR A 1 94 ? -4.457 5.540 -1.024 1.00 96.56 94 THR A O 1
ATOM 714 N N . ASN A 1 95 ? -3.729 6.167 -3.054 1.00 94.75 95 ASN A N 1
ATOM 715 C CA . ASN A 1 95 ? -4.359 7.488 -3.004 1.00 94.75 95 ASN A CA 1
ATOM 716 C C . ASN A 1 95 ? -5.891 7.375 -2.980 1.00 94.75 95 ASN A C 1
ATOM 718 O O . ASN A 1 95 ? -6.557 8.070 -2.218 1.00 94.75 95 ASN A O 1
ATOM 722 N N . MET A 1 96 ? -6.457 6.459 -3.773 1.00 95.94 96 MET A N 1
ATOM 723 C CA . MET A 1 96 ? -7.899 6.196 -3.744 1.00 95.94 96 MET A CA 1
ATOM 724 C C . MET A 1 96 ? -8.355 5.617 -2.408 1.00 95.94 96 MET A C 1
ATOM 726 O O . MET A 1 96 ? -9.433 5.971 -1.940 1.00 95.94 96 MET A O 1
ATOM 730 N N . ILE A 1 97 ? -7.552 4.746 -1.791 1.00 96.81 97 ILE A N 1
ATOM 731 C CA . ILE A 1 97 ? -7.820 4.219 -0.451 1.00 96.81 97 ILE A CA 1
ATOM 732 C C . ILE A 1 97 ? -7.910 5.365 0.556 1.00 96.81 97 ILE A C 1
ATOM 734 O O . ILE A 1 97 ? -8.861 5.389 1.327 1.00 96.81 97 ILE A O 1
ATOM 738 N N . ASP A 1 98 ? -6.981 6.320 0.537 1.00 95.62 98 ASP A N 1
ATOM 739 C CA . ASP A 1 98 ? -6.991 7.450 1.475 1.00 95.62 98 ASP A CA 1
ATOM 740 C C . ASP A 1 98 ? -8.226 8.353 1.280 1.00 95.62 98 ASP A C 1
ATOM 742 O O . ASP A 1 98 ? -8.873 8.756 2.254 1.00 95.62 98 ASP A O 1
ATOM 746 N N . ASP A 1 99 ? -8.624 8.608 0.030 1.00 94.69 99 ASP A N 1
ATOM 747 C CA . ASP A 1 99 ? -9.843 9.363 -0.284 1.00 94.69 99 ASP A CA 1
ATOM 748 C C . ASP A 1 99 ? -11.115 8.634 0.178 1.00 94.69 99 ASP A C 1
ATOM 750 O O . ASP A 1 99 ? -12.022 9.243 0.757 1.00 94.69 99 ASP A O 1
ATOM 754 N N . LEU A 1 100 ? -11.189 7.321 -0.056 1.00 95.81 100 LEU A N 1
ATOM 755 C CA . LEU A 1 100 ? -12.293 6.467 0.386 1.00 95.81 100 LEU A CA 1
ATOM 756 C C . LEU A 1 100 ? -12.346 6.375 1.914 1.00 95.81 100 LEU A C 1
ATOM 758 O O . LEU A 1 100 ? -13.416 6.520 2.500 1.00 95.81 100 LEU A O 1
ATOM 762 N N . ALA A 1 101 ? -11.197 6.214 2.566 1.00 95.06 101 ALA A N 1
ATOM 763 C CA . ALA A 1 101 ? -11.059 6.180 4.015 1.00 95.06 101 ALA A CA 1
ATOM 764 C C . ALA A 1 101 ? -11.567 7.477 4.655 1.00 95.06 101 ALA A C 1
ATOM 766 O O . ALA A 1 101 ? -12.289 7.441 5.658 1.00 95.06 101 ALA A O 1
ATOM 767 N N . LYS A 1 102 ? -11.260 8.625 4.041 1.00 94.25 102 LYS A N 1
ATOM 768 C CA . LYS A 1 102 ? -11.772 9.926 4.476 1.00 94.25 102 LYS A CA 1
ATOM 769 C C . LYS A 1 102 ? -13.286 10.034 4.346 1.00 94.25 102 LYS A C 1
ATOM 771 O O . LYS A 1 102 ? -13.928 10.548 5.259 1.00 94.25 102 LYS A O 1
ATOM 776 N N . LYS A 1 103 ? -13.863 9.548 3.247 1.00 92.25 103 LYS A N 1
ATOM 777 C CA . LYS A 1 103 ? -15.323 9.530 3.053 1.00 92.25 103 LYS A CA 1
ATOM 778 C C . LYS A 1 103 ? -16.026 8.593 4.034 1.00 92.25 103 LYS A C 1
ATOM 780 O O . LYS A 1 103 ? -17.062 8.963 4.570 1.00 92.25 103 LYS A O 1
ATOM 785 N N . HIS A 1 104 ? -15.445 7.423 4.287 1.00 90.81 104 HIS A N 1
ATOM 786 C CA . HIS A 1 104 ? -16.003 6.390 5.161 1.00 90.81 104 HIS A CA 1
ATOM 787 C C . HIS A 1 104 ? -15.964 6.783 6.643 1.00 90.81 104 HIS A C 1
ATOM 789 O O . HIS A 1 104 ? -16.954 6.650 7.353 1.00 90.81 104 HIS A O 1
ATOM 795 N N . THR A 1 105 ? -14.835 7.317 7.116 1.00 91.12 105 THR A N 1
ATOM 796 C CA . THR A 1 105 ? -14.638 7.640 8.543 1.00 91.12 105 THR A CA 1
ATOM 797 C C . THR A 1 105 ? -14.942 9.096 8.905 1.00 91.12 105 THR A C 1
ATOM 799 O O . THR A 1 105 ? -14.976 9.449 10.086 1.00 91.12 105 THR A O 1
ATOM 802 N N . GLY A 1 106 ? -15.090 9.972 7.906 1.00 90.69 106 GLY A N 1
ATOM 803 C CA . GLY A 1 106 ? -15.181 11.424 8.083 1.00 90.69 106 GLY A CA 1
ATOM 804 C C . GLY A 1 106 ? -13.867 12.095 8.508 1.00 90.69 106 GLY A C 1
ATOM 805 O O . GLY A 1 106 ? -13.840 13.306 8.729 1.00 90.69 106 GLY A O 1
ATOM 806 N N . LYS A 1 107 ? -12.767 11.342 8.636 1.00 89.69 107 LYS A N 1
ATOM 807 C CA . LYS A 1 107 ? -11.456 11.831 9.085 1.00 89.69 107 LYS A CA 1
ATOM 808 C C . LYS A 1 107 ? -10.373 11.409 8.108 1.00 89.69 107 LYS A C 1
ATOM 810 O O . LYS A 1 107 ? -10.467 10.370 7.472 1.00 89.69 107 LYS A O 1
ATOM 815 N N . SER A 1 108 ? -9.313 12.204 8.002 1.00 85.94 108 SER A N 1
ATOM 816 C CA . SER A 1 108 ? -8.160 11.799 7.197 1.00 85.94 108 SER A CA 1
ATOM 817 C C . SER A 1 108 ? -7.508 10.570 7.830 1.00 85.94 108 SER A C 1
ATOM 819 O O . SER A 1 108 ? -6.991 10.655 8.942 1.00 85.94 108 SER A O 1
ATOM 821 N N . ALA A 1 109 ? -7.533 9.449 7.119 1.00 87.81 109 ALA A N 1
ATOM 822 C CA . ALA A 1 109 ? -6.910 8.199 7.521 1.00 87.81 109 ALA A CA 1
ATOM 823 C C . ALA A 1 109 ? -5.972 7.764 6.394 1.00 87.81 109 ALA A C 1
ATOM 825 O O . ALA A 1 109 ? -6.421 7.477 5.289 1.00 87.81 109 ALA A O 1
ATOM 826 N N . ALA A 1 110 ? -4.669 7.756 6.679 1.00 89.81 110 ALA A N 1
ATOM 827 C CA . ALA A 1 110 ? -3.630 7.381 5.721 1.00 89.81 110 ALA A CA 1
ATOM 828 C C . ALA A 1 110 ? -3.508 5.849 5.657 1.00 89.81 110 ALA A C 1
ATOM 830 O O . ALA A 1 110 ? -2.487 5.280 6.054 1.00 89.81 110 ALA A O 1
ATOM 831 N N . ALA A 1 111 ? -4.587 5.177 5.256 1.00 95.06 111 ALA A N 1
ATOM 832 C CA . ALA A 1 111 ? -4.675 3.723 5.178 1.00 95.06 111 ALA A CA 1
ATOM 833 C C . ALA A 1 111 ? -3.942 3.156 3.949 1.00 95.06 111 ALA A C 1
ATOM 835 O O . ALA A 1 111 ? -3.466 2.020 3.986 1.00 95.06 111 ALA A O 1
ATOM 836 N N . GLY A 1 112 ? -3.748 3.956 2.900 1.00 96.19 112 GLY A N 1
ATOM 837 C CA . GLY A 1 112 ? -3.018 3.592 1.690 1.00 96.19 112 GLY A CA 1
ATOM 838 C C . GLY A 1 112 ? -1.571 3.185 1.971 1.00 96.19 112 GLY A C 1
ATOM 839 O O . GLY A 1 112 ? -1.117 2.161 1.467 1.00 96.19 112 GLY A O 1
ATOM 840 N N . LYS A 1 113 ? -0.851 3.904 2.844 1.00 95.56 113 LYS A N 1
ATOM 841 C CA . LYS A 1 113 ? 0.528 3.515 3.200 1.00 95.56 113 LYS A CA 1
ATOM 842 C C . LYS A 1 113 ? 0.600 2.225 4.027 1.00 95.56 113 LYS A C 1
ATOM 844 O O . LYS A 1 113 ? 1.550 1.467 3.869 1.00 95.56 113 LYS A O 1
ATOM 849 N N . THR A 1 114 ? -0.418 1.947 4.853 1.00 96.94 114 THR A N 1
ATOM 850 C CA . THR A 1 114 ? -0.534 0.650 5.549 1.00 96.94 114 THR A CA 1
ATOM 851 C C . THR A 1 114 ? -0.717 -0.465 4.527 1.00 96.94 114 THR A C 1
ATOM 853 O O . THR A 1 114 ? 0.002 -1.457 4.556 1.00 96.94 114 THR A O 1
ATOM 856 N N . TYR A 1 115 ? -1.622 -0.270 3.566 1.00 97.38 115 TYR A N 1
ATOM 857 C CA . TYR A 1 115 ? -1.858 -1.230 2.492 1.00 97.38 115 TYR A CA 1
ATOM 858 C C . TYR A 1 115 ? -0.602 -1.488 1.650 1.00 97.38 115 TYR A C 1
ATOM 860 O O . TYR A 1 115 ? -0.284 -2.635 1.350 1.00 97.38 115 TYR A O 1
ATOM 868 N N . PHE A 1 116 ? 0.154 -0.437 1.321 1.00 96.81 116 PHE A N 1
ATOM 869 C CA . PHE A 1 116 ? 1.436 -0.560 0.628 1.00 96.81 116 PHE A CA 1
ATOM 870 C C . PHE A 1 116 ? 2.444 -1.412 1.410 1.00 96.81 116 PHE A C 1
ATOM 872 O O . PHE A 1 116 ? 3.041 -2.319 0.836 1.00 96.81 116 PHE A O 1
ATOM 879 N N . ALA A 1 117 ? 2.597 -1.172 2.716 1.00 95.69 117 ALA A N 1
ATOM 880 C CA . ALA A 1 117 ? 3.508 -1.949 3.555 1.00 95.69 117 ALA A CA 1
ATOM 881 C C . ALA A 1 117 ? 3.122 -3.438 3.618 1.00 95.69 117 ALA A C 1
ATOM 883 O O . ALA A 1 117 ? 3.999 -4.298 3.563 1.00 95.69 117 ALA A O 1
ATOM 884 N N . LEU A 1 118 ? 1.822 -3.756 3.657 1.00 96.06 118 LEU A N 1
ATOM 885 C CA . LEU A 1 118 ? 1.352 -5.142 3.566 1.00 96.06 118 LEU A CA 1
ATOM 886 C C . LEU A 1 118 ? 1.740 -5.782 2.221 1.00 96.06 118 LEU A C 1
ATOM 888 O O . LEU A 1 118 ? 2.259 -6.895 2.202 1.00 96.06 118 LEU A O 1
ATOM 892 N N . TRP A 1 119 ? 1.571 -5.070 1.102 1.00 95.44 119 TRP A N 1
ATOM 893 C CA . TRP A 1 119 ? 1.980 -5.553 -0.227 1.00 95.44 119 TRP A CA 1
ATOM 894 C C . TRP A 1 119 ? 3.482 -5.815 -0.351 1.00 95.44 119 TRP A C 1
ATOM 896 O O . TRP A 1 119 ? 3.894 -6.720 -1.072 1.00 95.44 119 TRP A O 1
ATOM 906 N N . CYS A 1 120 ? 4.319 -5.066 0.364 1.00 94.38 120 CYS A N 1
ATOM 907 C CA . CYS A 1 120 ? 5.758 -5.318 0.379 1.00 94.38 120 CYS A CA 1
ATOM 908 C C . CYS A 1 120 ? 6.131 -6.654 1.040 1.00 94.38 120 CYS A C 1
ATOM 910 O O . CYS A 1 120 ? 7.217 -7.163 0.776 1.00 94.38 120 CYS A O 1
ATOM 912 N N . ARG A 1 121 ? 5.252 -7.222 1.875 1.00 92.88 121 ARG A N 1
ATOM 913 C CA . ARG A 1 121 ? 5.485 -8.478 2.606 1.00 92.88 121 ARG A CA 1
ATOM 914 C C . ARG A 1 121 ? 4.698 -9.671 2.086 1.00 92.88 121 ARG A C 1
ATOM 916 O O . ARG A 1 121 ? 4.998 -10.798 2.469 1.00 92.88 121 ARG A O 1
ATOM 923 N N . VAL A 1 122 ? 3.688 -9.429 1.258 1.00 91.94 122 VAL A N 1
ATOM 924 C CA . VAL A 1 122 ? 2.865 -10.497 0.704 1.00 91.94 122 VAL A CA 1
ATOM 925 C C . VAL A 1 122 ? 3.576 -11.181 -0.463 1.00 91.94 122 VAL A C 1
ATOM 927 O O . VAL A 1 122 ? 4.233 -10.530 -1.278 1.00 91.94 122 VAL A O 1
ATOM 930 N N . TRP A 1 123 ? 3.417 -12.497 -0.529 1.00 87.62 123 TRP A N 1
ATOM 931 C CA . TRP A 1 123 ? 3.856 -13.334 -1.642 1.00 87.62 123 TRP A CA 1
ATOM 932 C C . TRP A 1 123 ? 2.655 -13.730 -2.515 1.00 87.62 123 TRP A C 1
ATOM 934 O O . TRP A 1 123 ? 1.583 -13.121 -2.439 1.00 87.62 123 TRP A O 1
ATOM 944 N N . ASP A 1 124 ? 2.826 -14.742 -3.361 1.00 85.94 124 ASP A N 1
ATOM 945 C CA . ASP A 1 124 ? 1.826 -15.156 -4.348 1.00 85.94 124 ASP A CA 1
ATOM 946 C C . ASP A 1 124 ? 0.554 -15.753 -3.704 1.00 85.94 124 ASP A C 1
ATOM 948 O O . ASP A 1 124 ? -0.510 -15.778 -4.327 1.00 85.94 124 ASP A O 1
ATOM 952 N N . GLU A 1 125 ? 0.613 -16.171 -2.436 1.00 87.94 125 GLU A N 1
ATOM 953 C CA . GLU A 1 125 ? -0.523 -16.695 -1.668 1.00 87.94 125 GLU A CA 1
ATOM 954 C C . GLU A 1 125 ? -1.506 -15.605 -1.211 1.00 87.94 125 GLU A C 1
ATOM 956 O O . GLU A 1 125 ? -2.590 -15.923 -0.725 1.00 87.94 125 GLU A O 1
ATOM 961 N N . ASN A 1 126 ? -1.161 -14.322 -1.372 1.00 92.12 126 ASN A N 1
ATOM 962 C CA . ASN A 1 126 ? -1.980 -13.171 -0.968 1.00 92.12 126 ASN A CA 1
ATOM 963 C C . ASN A 1 126 ? -2.367 -13.149 0.527 1.00 92.12 126 ASN A C 1
ATOM 965 O O . ASN A 1 126 ? -3.324 -12.476 0.908 1.00 92.12 126 ASN A O 1
ATOM 969 N N . MET A 1 127 ? -1.625 -13.852 1.387 1.00 95.06 127 MET A N 1
ATOM 970 C CA . MET A 1 127 ? -1.877 -13.930 2.827 1.00 95.06 127 MET A CA 1
ATOM 971 C C . MET A 1 127 ? -0.613 -13.599 3.625 1.00 95.06 127 MET A C 1
ATOM 973 O O . MET A 1 127 ? 0.490 -13.980 3.243 1.00 95.06 127 MET A O 1
ATOM 977 N N . LEU A 1 128 ? -0.780 -12.910 4.753 1.00 95.06 128 LEU A N 1
ATOM 978 C CA . LEU A 1 128 ? 0.275 -12.602 5.711 1.00 95.06 128 LEU A CA 1
ATOM 979 C C . LEU A 1 128 ? -0.031 -13.215 7.073 1.00 95.06 128 LEU A C 1
ATOM 981 O O . LEU A 1 128 ? -1.177 -13.200 7.529 1.00 95.06 128 LEU A O 1
ATOM 985 N N . THR A 1 129 ? 1.031 -13.649 7.746 1.00 96.31 129 THR A N 1
ATOM 986 C CA . THR A 1 129 ? 1.017 -13.994 9.168 1.00 96.31 129 THR A CA 1
ATOM 987 C C . THR A 1 129 ? 1.751 -12.897 9.939 1.00 96.31 129 THR A C 1
ATOM 989 O O . THR A 1 129 ? 2.931 -12.630 9.700 1.00 96.31 129 THR A O 1
ATOM 992 N N . ILE A 1 130 ? 1.048 -12.219 10.844 1.00 96.50 130 ILE A N 1
ATOM 993 C CA . ILE A 1 130 ? 1.565 -11.117 11.657 1.00 96.50 130 ILE A CA 1
ATOM 994 C C . ILE A 1 130 ? 1.763 -11.605 13.089 1.00 96.50 130 ILE A C 1
ATOM 996 O O . ILE A 1 130 ? 0.806 -11.783 13.835 1.00 96.50 130 ILE A O 1
ATOM 1000 N N . GLU A 1 131 ? 3.022 -11.771 13.480 1.00 95.94 131 GLU A N 1
ATOM 1001 C CA . GLU A 1 131 ? 3.394 -12.138 14.853 1.00 95.94 131 GLU A CA 1
ATOM 1002 C C . GLU A 1 131 ? 3.649 -10.908 15.735 1.00 95.94 131 GLU A C 1
ATOM 1004 O O . GLU A 1 131 ? 3.457 -10.936 16.948 1.00 95.94 131 GLU A O 1
ATOM 1009 N N . ASN A 1 132 ? 4.088 -9.804 15.121 1.00 95.50 132 ASN A N 1
ATOM 1010 C CA . ASN A 1 132 ? 4.411 -8.565 15.817 1.00 95.50 132 ASN A CA 1
ATOM 1011 C C . ASN A 1 132 ? 3.907 -7.348 15.038 1.00 95.50 132 ASN A C 1
ATOM 1013 O O . ASN A 1 132 ? 4.548 -6.866 14.102 1.00 95.50 132 ASN A O 1
ATOM 1017 N N . GLU A 1 133 ? 2.770 -6.813 15.471 1.00 95.75 133 GLU A N 1
ATOM 1018 C CA . GLU A 1 133 ? 2.130 -5.647 14.857 1.00 95.75 133 GLU A CA 1
ATOM 1019 C C . GLU A 1 133 ? 2.987 -4.370 14.921 1.00 95.75 133 GLU A C 1
ATOM 1021 O O . GLU A 1 133 ? 2.875 -3.512 14.046 1.00 95.75 133 GLU A O 1
ATOM 1026 N N . SER A 1 134 ? 3.879 -4.239 15.911 1.00 95.31 134 SER A N 1
ATOM 1027 C CA . SER A 1 134 ? 4.758 -3.066 16.045 1.00 95.31 134 SER A CA 1
ATOM 1028 C C . SER A 1 134 ? 5.709 -2.930 14.859 1.00 95.31 134 SER A C 1
ATOM 1030 O O . SER A 1 134 ? 5.909 -1.828 14.347 1.00 95.31 134 SER A O 1
ATOM 1032 N N . VAL A 1 135 ? 6.228 -4.054 14.352 1.00 95.44 135 VAL A N 1
ATOM 1033 C CA . VAL A 1 135 ? 7.105 -4.064 13.172 1.00 95.44 135 VAL A CA 1
ATOM 1034 C C . VAL A 1 135 ? 6.351 -3.555 11.943 1.00 95.44 135 VAL A C 1
ATOM 1036 O O . VAL A 1 135 ? 6.845 -2.681 11.238 1.00 95.44 135 VAL A O 1
ATOM 1039 N N . TYR A 1 136 ? 5.125 -4.036 11.722 1.00 96.25 136 TYR A N 1
ATOM 1040 C CA . TYR A 1 136 ? 4.288 -3.588 10.603 1.00 96.25 136 TYR A CA 1
ATOM 1041 C C . TYR A 1 136 ? 3.874 -2.117 10.736 1.00 96.25 136 TYR A C 1
ATOM 1043 O O . TYR A 1 136 ? 3.814 -1.397 9.736 1.00 96.25 136 TYR A O 1
ATOM 1051 N N . ALA A 1 137 ? 3.624 -1.643 11.959 1.00 96.38 137 ALA A N 1
ATOM 1052 C CA . ALA A 1 137 ? 3.336 -0.238 12.213 1.00 96.38 137 ALA A CA 1
ATOM 1053 C C . ALA A 1 137 ? 4.533 0.656 11.847 1.00 96.38 137 ALA A C 1
ATOM 1055 O O . ALA A 1 137 ? 4.355 1.658 11.151 1.00 96.38 137 ALA A O 1
ATOM 1056 N N . ILE A 1 138 ? 5.746 0.275 12.257 1.00 95.88 138 ILE A N 1
ATOM 1057 C CA . ILE A 1 138 ? 6.982 1.008 11.946 1.00 95.88 138 ILE A CA 1
ATOM 1058 C C . ILE A 1 138 ? 7.255 1.015 10.439 1.00 95.88 138 ILE A C 1
ATOM 1060 O O . ILE A 1 138 ? 7.521 2.077 9.880 1.00 95.88 138 ILE A O 1
ATOM 1064 N N . GLU A 1 139 ? 7.128 -0.124 9.758 1.00 94.56 139 GLU A N 1
ATOM 1065 C CA . GLU A 1 139 ? 7.339 -0.217 8.304 1.00 94.56 139 GLU A CA 1
ATOM 1066 C C . GLU A 1 139 ? 6.312 0.570 7.490 1.00 94.56 139 GLU A C 1
ATOM 1068 O O . GLU A 1 139 ? 6.639 1.151 6.459 1.00 94.56 139 GLU A O 1
ATOM 1073 N N . SER A 1 140 ? 5.081 0.670 7.992 1.00 95.00 140 SER A N 1
ATOM 1074 C CA . SER A 1 140 ? 4.057 1.563 7.436 1.00 95.00 140 SER A CA 1
ATOM 1075 C C . SER A 1 140 ? 4.351 3.050 7.714 1.00 95.00 140 SER A C 1
ATOM 1077 O O . SER A 1 140 ? 3.563 3.935 7.363 1.00 95.00 140 SER A O 1
ATOM 1079 N N . GLY A 1 141 ? 5.463 3.355 8.387 1.00 94.25 141 GLY A N 1
ATOM 1080 C CA . GLY A 1 141 ? 5.898 4.699 8.741 1.00 94.25 141 GLY A CA 1
ATOM 1081 C C . GLY A 1 141 ? 5.086 5.322 9.876 1.00 94.25 141 GLY A C 1
ATOM 1082 O O . GLY A 1 141 ? 4.857 6.532 9.851 1.00 94.25 141 GLY A O 1
ATOM 1083 N N . TYR A 1 142 ? 4.560 4.530 10.815 1.00 94.94 142 TYR A N 1
ATOM 1084 C CA . TYR A 1 142 ? 3.999 5.042 12.070 1.00 94.94 142 TYR A CA 1
ATOM 1085 C C . TYR A 1 142 ? 5.059 4.989 13.170 1.00 94.94 142 TYR A C 1
ATOM 1087 O O . TYR A 1 142 ? 5.679 3.956 13.409 1.00 94.94 142 TYR A O 1
ATOM 1095 N N . SER A 1 143 ? 5.237 6.105 13.868 1.00 91.06 143 SER A N 1
ATOM 1096 C CA . SER A 1 143 ? 6.204 6.258 14.954 1.00 91.06 143 SER A CA 1
ATOM 1097 C C . SER A 1 143 ? 5.530 6.753 16.238 1.00 91.06 143 SER A C 1
ATOM 1099 O O . SER A 1 143 ? 4.364 7.159 16.233 1.00 91.06 143 SER A O 1
ATOM 1101 N N . GLY A 1 144 ? 6.265 6.691 17.350 1.00 92.38 144 GLY A N 1
ATOM 1102 C CA . GLY A 1 144 ? 5.794 7.116 18.669 1.00 92.38 144 GLY A CA 1
ATOM 1103 C C . GLY A 1 144 ? 4.909 6.091 19.384 1.00 92.38 144 GLY A C 1
ATOM 1104 O O . GLY A 1 144 ? 4.629 5.010 18.874 1.00 92.38 144 GLY A O 1
ATOM 1105 N N . GLU A 1 145 ? 4.446 6.455 20.580 1.00 92.44 145 GLU A N 1
ATOM 1106 C CA . GLU A 1 145 ? 3.742 5.556 21.513 1.00 92.44 145 GLU A CA 1
ATOM 1107 C C . GLU A 1 145 ? 2.398 5.028 20.990 1.00 92.44 145 GLU A C 1
ATOM 1109 O O . GLU A 1 145 ? 1.906 3.994 21.432 1.00 92.44 145 GLU A O 1
ATOM 1114 N N . ARG A 1 146 ? 1.781 5.741 20.040 1.00 93.31 146 ARG A N 1
ATOM 1115 C CA . ARG A 1 146 ? 0.482 5.381 19.449 1.00 93.31 146 ARG A CA 1
ATOM 1116 C C . ARG A 1 146 ? 0.613 4.739 18.070 1.00 93.31 146 ARG A C 1
ATOM 1118 O O . ARG A 1 146 ? -0.383 4.675 17.344 1.00 93.31 146 ARG A O 1
ATOM 1125 N N . ASN A 1 147 ? 1.806 4.287 17.686 1.00 94.62 147 ASN A N 1
ATOM 1126 C CA . ASN A 1 147 ? 2.059 3.708 16.368 1.00 94.62 147 ASN A CA 1
ATOM 1127 C C . ASN A 1 147 ? 1.139 2.508 16.078 1.00 94.62 147 ASN A C 1
ATOM 1129 O O . ASN A 1 147 ? 0.391 2.550 15.103 1.00 94.62 147 ASN A O 1
ATOM 1133 N N . VAL A 1 148 ? 1.108 1.499 16.954 1.00 96.25 148 VAL A N 1
ATOM 1134 C CA . VAL A 1 148 ? 0.290 0.288 16.793 1.00 96.25 148 VAL A CA 1
ATOM 1135 C C . VAL A 1 148 ? -1.191 0.638 16.819 1.00 96.25 148 VAL A C 1
ATOM 1137 O O . VAL A 1 148 ? -1.945 0.174 15.973 1.00 96.25 148 VAL A O 1
ATOM 1140 N N . THR A 1 149 ? -1.622 1.512 17.731 1.00 95.94 149 THR A N 1
ATOM 1141 C CA . THR A 1 149 ? -3.023 1.955 17.799 1.00 95.94 149 THR A CA 1
ATOM 1142 C C . THR A 1 149 ? -3.470 2.621 16.498 1.00 95.94 149 THR A C 1
ATOM 1144 O O . THR A 1 149 ? -4.542 2.308 15.984 1.00 95.94 149 THR A O 1
ATOM 1147 N N . THR A 1 150 ? -2.641 3.503 15.937 1.00 95.62 150 THR A N 1
ATOM 1148 C CA . THR A 1 150 ? -2.919 4.185 14.662 1.00 95.62 150 THR A CA 1
ATOM 1149 C C . THR A 1 150 ? -2.922 3.196 13.498 1.00 95.62 150 THR A C 1
ATOM 1151 O O . THR A 1 150 ? -3.818 3.219 12.658 1.00 95.62 150 THR A O 1
ATOM 1154 N N . TRP A 1 151 ? -1.956 2.278 13.473 1.00 97.25 151 TRP A N 1
ATOM 1155 C CA . TRP A 1 151 ? -1.888 1.211 12.480 1.00 97.25 151 TRP A CA 1
ATOM 1156 C C . TRP A 1 151 ? -3.142 0.324 12.518 1.00 97.25 151 TRP A C 1
ATOM 1158 O O . TRP A 1 151 ? -3.785 0.136 11.489 1.00 97.25 151 TRP A O 1
ATOM 1168 N N . ARG A 1 152 ? -3.584 -0.118 13.704 1.00 96.62 152 ARG A N 1
ATOM 1169 C CA . ARG A 1 152 ? -4.820 -0.904 13.891 1.00 96.62 152 ARG A CA 1
ATOM 1170 C C . ARG A 1 152 ? -6.069 -0.171 13.405 1.00 96.62 152 ARG A C 1
ATOM 1172 O O . ARG A 1 152 ? -6.968 -0.808 12.862 1.00 96.62 152 ARG A O 1
ATOM 1179 N N . GLN A 1 153 ? -6.146 1.148 13.600 1.00 96.31 153 GLN A N 1
ATOM 1180 C CA . GLN A 1 153 ? -7.256 1.956 13.083 1.00 96.31 153 GLN A CA 1
ATOM 1181 C C . GLN A 1 153 ? -7.294 1.931 11.553 1.00 96.31 153 G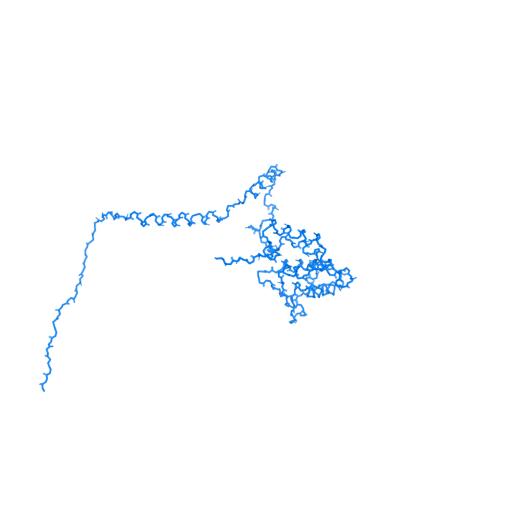LN A C 1
ATOM 1183 O O . GLN A 1 153 ? -8.363 1.775 10.973 1.00 96.31 153 GLN A O 1
ATOM 1188 N N . HIS A 1 154 ? -6.142 2.028 10.893 1.00 96.81 154 HIS A N 1
ATOM 1189 C CA . HIS A 1 154 ? -6.073 1.954 9.436 1.00 96.81 154 HIS A CA 1
ATOM 1190 C C . HIS A 1 154 ? -6.300 0.540 8.895 1.00 96.81 154 HIS A C 1
ATOM 1192 O O . HIS A 1 154 ? -6.991 0.397 7.891 1.00 96.81 154 HIS A O 1
ATOM 1198 N N . MET A 1 155 ? -5.813 -0.498 9.580 1.00 97.50 155 MET A N 1
ATOM 1199 C CA . MET A 1 155 ? -6.148 -1.895 9.272 1.00 97.50 155 MET A CA 1
ATOM 1200 C C . MET A 1 155 ? -7.661 -2.119 9.295 1.00 97.50 155 MET A C 1
ATOM 1202 O O . MET A 1 155 ? -8.218 -2.673 8.350 1.00 97.50 155 MET A O 1
ATOM 1206 N N . LYS A 1 156 ? -8.343 -1.599 10.322 1.00 97.12 156 LYS A N 1
ATOM 1207 C CA . LYS A 1 156 ? -9.803 -1.656 10.415 1.00 97.12 156 LYS A CA 1
ATOM 1208 C C . LYS A 1 156 ? -10.479 -0.977 9.220 1.00 97.12 156 LYS A C 1
ATOM 1210 O O . LYS A 1 156 ? -11.391 -1.549 8.639 1.00 97.12 156 LYS A O 1
ATOM 1215 N N . VAL A 1 157 ? -10.005 0.201 8.808 1.00 97.31 157 VAL A N 1
ATOM 1216 C CA . VAL A 1 157 ? -10.539 0.892 7.621 1.00 97.31 157 VAL A CA 1
ATOM 1217 C C . VAL A 1 157 ? -10.328 0.072 6.345 1.00 97.31 157 VAL A C 1
ATOM 1219 O O . VAL A 1 157 ? -11.245 -0.039 5.537 1.00 97.31 157 VAL A O 1
ATOM 1222 N N . LEU A 1 158 ? -9.152 -0.535 6.158 1.00 97.81 158 LEU A N 1
ATOM 1223 C CA . LEU A 1 158 ? -8.886 -1.401 5.003 1.00 97.81 158 LEU A CA 1
ATOM 1224 C C . LEU A 1 158 ? -9.823 -2.613 4.969 1.00 97.81 158 LEU A C 1
ATOM 1226 O O . LEU A 1 158 ? -10.282 -2.994 3.890 1.00 97.81 158 LEU A O 1
ATOM 1230 N N . GLN A 1 159 ? -10.115 -3.194 6.134 1.00 97.69 159 GLN A N 1
ATOM 1231 C CA . GLN A 1 159 ? -11.049 -4.309 6.264 1.00 97.69 159 GLN A CA 1
ATOM 1232 C C . GLN A 1 159 ? -12.487 -3.879 5.956 1.00 97.69 159 GLN A C 1
ATOM 1234 O O . GLN A 1 159 ? -13.169 -4.533 5.174 1.00 97.69 159 GLN A O 1
ATOM 1239 N N . GLU A 1 160 ? -12.937 -2.747 6.501 1.00 96.75 160 GLU A N 1
ATOM 1240 C CA . GLU A 1 160 ? -14.286 -2.211 6.266 1.00 96.75 160 GLU A CA 1
ATOM 1241 C C . GLU A 1 160 ? -14.517 -1.808 4.802 1.00 96.75 160 GLU A C 1
ATOM 1243 O O . GLU A 1 160 ? -15.609 -2.001 4.270 1.00 96.75 160 GLU A O 1
ATOM 1248 N N . LEU A 1 161 ? -13.484 -1.301 4.122 1.00 96.94 161 LEU A N 1
ATOM 1249 C CA . LEU A 1 161 ? -13.517 -1.033 2.680 1.00 96.94 161 LEU A CA 1
ATOM 1250 C C . LEU A 1 161 ? -13.425 -2.316 1.830 1.00 96.94 161 LEU A C 1
ATOM 1252 O O . LEU A 1 161 ? -13.670 -2.269 0.625 1.00 96.94 161 LEU A O 1
ATOM 1256 N N . GLY A 1 162 ? -13.077 -3.456 2.432 1.00 97.44 162 GLY A N 1
ATOM 1257 C CA . GLY A 1 162 ? -12.997 -4.758 1.770 1.00 97.44 162 GLY A CA 1
ATOM 1258 C C . GLY A 1 162 ? -11.703 -5.014 0.994 1.00 97.44 162 GLY A C 1
ATOM 1259 O O . GLY A 1 162 ? -11.677 -5.911 0.155 1.00 97.44 162 GLY A O 1
ATOM 1260 N N . PHE A 1 163 ? -10.635 -4.248 1.243 1.00 97.75 163 PHE A N 1
ATOM 1261 C CA . PHE A 1 163 ? -9.312 -4.512 0.653 1.00 97.75 163 PHE A CA 1
ATOM 1262 C C . PHE A 1 163 ? -8.610 -5.701 1.303 1.00 97.75 163 PHE A C 1
ATOM 1264 O O . PHE A 1 163 ? -7.824 -6.383 0.644 1.00 97.75 163 PHE A O 1
ATOM 1271 N N . ILE A 1 164 ? -8.899 -5.946 2.580 1.00 97.94 164 ILE A N 1
ATOM 1272 C CA . ILE A 1 164 ? -8.337 -7.056 3.344 1.00 97.94 164 ILE A CA 1
ATOM 1273 C C . ILE A 1 164 ? -9.433 -7.799 4.111 1.00 97.94 164 ILE A C 1
ATOM 1275 O O . ILE A 1 164 ? -10.459 -7.213 4.455 1.00 97.94 164 ILE A O 1
ATOM 1279 N N . ASP A 1 165 ? -9.197 -9.072 4.408 1.00 97.88 165 ASP A N 1
ATOM 1280 C CA . ASP A 1 165 ? -9.892 -9.798 5.476 1.00 97.88 165 ASP A CA 1
ATOM 1281 C C . ASP A 1 165 ? -8.884 -10.205 6.547 1.00 97.88 165 ASP A C 1
ATOM 1283 O O . ASP A 1 165 ? -7.698 -10.381 6.262 1.00 97.88 165 ASP A O 1
ATOM 1287 N N . THR A 1 166 ? -9.337 -10.323 7.789 1.00 97.44 166 THR A N 1
ATOM 1288 C CA . THR A 1 166 ? -8.460 -10.585 8.928 1.00 97.44 166 THR A CA 1
ATOM 1289 C C . THR A 1 166 ? -9.059 -11.663 9.818 1.00 97.44 166 THR A C 1
ATOM 1291 O O . THR A 1 166 ? -10.275 -11.737 10.014 1.00 97.44 166 THR A O 1
ATOM 1294 N N . LYS A 1 167 ? -8.196 -12.524 10.355 1.00 97.12 167 LYS A N 1
ATOM 1295 C CA . LYS A 1 167 ? -8.548 -13.507 11.379 1.00 97.12 167 LYS A CA 1
ATOM 1296 C C . LYS A 1 167 ? -7.633 -13.334 12.577 1.00 97.12 167 LYS A C 1
ATOM 1298 O O . LYS A 1 167 ? -6.421 -13.148 12.438 1.00 97.12 167 LYS A O 1
ATOM 1303 N N . GLU A 1 168 ? -8.245 -13.413 13.749 1.00 96.69 168 GLU A N 1
ATOM 1304 C CA . GLU A 1 168 ? -7.525 -13.423 15.011 1.00 96.69 168 GLU A CA 1
ATOM 1305 C C . GLU A 1 168 ? -6.731 -14.722 15.187 1.00 96.69 168 GLU A C 1
ATOM 1307 O O . GLU A 1 168 ? -7.028 -15.755 14.583 1.00 96.69 168 GLU A O 1
ATOM 1312 N N . GLY A 1 169 ? -5.700 -14.659 16.020 1.00 95.06 169 GLY A N 1
ATOM 1313 C CA . GLY A 1 169 ? -4.876 -15.804 16.376 1.00 95.06 169 GLY A CA 1
ATOM 1314 C C . GLY A 1 169 ? -4.076 -15.536 17.645 1.00 95.06 169 GLY A C 1
ATOM 1315 O O . GLY A 1 169 ? -4.356 -14.589 18.382 1.00 95.06 169 GLY A O 1
ATOM 1316 N N . ALA A 1 170 ? -3.059 -16.361 17.892 1.00 94.19 170 ALA A N 1
ATOM 1317 C CA . ALA A 1 170 ? -2.230 -16.283 19.096 1.00 94.19 170 ALA A CA 1
ATOM 1318 C C . ALA A 1 170 ? -1.527 -14.924 19.273 1.00 94.19 170 ALA A C 1
ATOM 1320 O O . ALA A 1 170 ? -1.253 -14.518 20.400 1.00 94.19 170 ALA A O 1
ATOM 1321 N N . TYR A 1 171 ? -1.264 -14.212 18.174 1.00 92.56 171 TYR A N 1
ATOM 1322 C CA . TYR A 1 171 ? -0.515 -12.954 18.166 1.00 92.56 171 TYR A CA 1
ATOM 1323 C C . TYR A 1 171 ? -1.390 -11.694 18.082 1.00 92.56 171 TYR A C 1
ATOM 1325 O O . TYR A 1 171 ? -0.863 -10.584 18.011 1.00 92.56 171 TYR A O 1
ATOM 1333 N N . GLY A 1 172 ? -2.719 -11.837 18.127 1.00 92.88 172 GLY A N 1
ATOM 1334 C CA . GLY A 1 172 ? -3.656 -10.712 18.171 1.00 92.88 172 GLY A CA 1
ATOM 1335 C C . GLY A 1 172 ? -4.749 -10.751 17.097 1.00 92.88 172 GLY A C 1
ATOM 1336 O O . GLY A 1 172 ? -4.895 -11.743 16.378 1.00 92.88 172 GLY A O 1
ATOM 1337 N N . PRO A 1 173 ? -5.539 -9.667 16.972 1.00 93.94 173 PRO A N 1
ATOM 1338 C CA . PRO A 1 173 ? -6.705 -9.616 16.084 1.00 93.94 173 PRO A CA 1
ATOM 1339 C C . PRO A 1 173 ? -6.344 -9.614 14.591 1.00 93.94 173 PRO A C 1
ATOM 1341 O O . PRO A 1 173 ? -7.182 -9.936 13.753 1.00 93.94 173 PRO A O 1
ATOM 1344 N N . TYR A 1 174 ? -5.102 -9.257 14.258 1.00 96.50 174 TYR A N 1
ATOM 1345 C CA . TYR A 1 174 ? -4.590 -9.202 12.890 1.00 96.50 174 TYR A CA 1
ATOM 1346 C C . TYR A 1 174 ? -3.554 -10.296 12.606 1.00 96.50 174 TYR A C 1
ATOM 1348 O O . TYR A 1 174 ? -2.715 -10.113 11.731 1.00 96.50 174 TYR A O 1
ATOM 1356 N N . ASN A 1 175 ? -3.592 -11.423 13.331 1.00 97.06 175 ASN A N 1
ATOM 1357 C CA . ASN A 1 175 ? -2.618 -12.508 13.170 1.00 97.06 175 ASN A CA 1
ATOM 1358 C C . ASN A 1 175 ? -2.583 -13.035 11.730 1.00 97.06 175 ASN A C 1
ATOM 1360 O O . ASN A 1 175 ? -1.500 -13.293 11.213 1.00 97.06 175 ASN A O 1
ATOM 1364 N N . PHE A 1 176 ? -3.735 -13.209 11.088 1.00 97.06 176 PHE A N 1
ATOM 1365 C CA . PHE A 1 176 ? -3.806 -13.626 9.690 1.00 97.06 176 PHE A CA 1
ATOM 1366 C C . PHE A 1 176 ? -4.507 -12.545 8.883 1.00 97.06 176 PHE A C 1
ATOM 1368 O O . PHE A 1 176 ? -5.601 -12.112 9.246 1.00 97.06 176 PHE A O 1
ATOM 1375 N N . VAL A 1 177 ? -3.884 -12.111 7.791 1.00 97.81 177 VAL A N 1
ATOM 1376 C CA . VAL A 1 177 ? -4.415 -11.060 6.917 1.00 97.81 177 VAL A CA 1
ATOM 1377 C C . VAL A 1 177 ? -4.419 -11.565 5.485 1.00 97.81 177 VAL A C 1
ATOM 1379 O O . VAL A 1 177 ? -3.370 -11.905 4.951 1.00 97.81 177 VAL A O 1
ATOM 1382 N N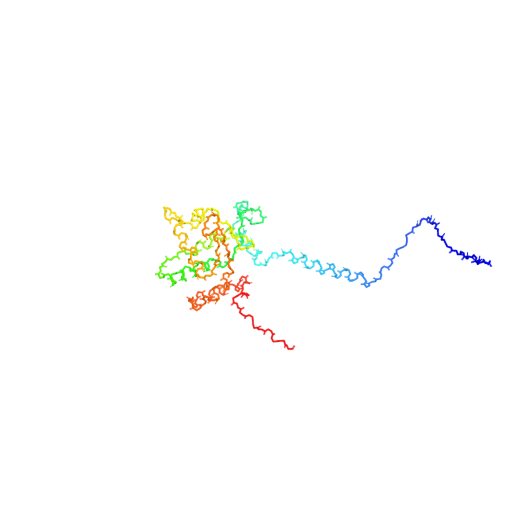 . LEU A 1 178 ? -5.588 -11.589 4.856 1.00 97.56 178 LEU A N 1
ATOM 1383 C CA . LEU A 1 178 ? -5.762 -11.896 3.442 1.00 97.56 178 LEU A CA 1
ATOM 1384 C C . LEU A 1 178 ? -5.911 -10.591 2.659 1.00 97.56 178 LEU A C 1
ATOM 1386 O O . LEU A 1 178 ? -6.690 -9.724 3.052 1.00 97.56 178 LEU A O 1
ATOM 1390 N N . ILE A 1 179 ? -5.195 -10.456 1.547 1.00 97.19 179 ILE A N 1
ATOM 1391 C CA . ILE A 1 179 ? -5.280 -9.303 0.648 1.00 97.19 179 ILE A CA 1
ATOM 1392 C C . ILE A 1 179 ? -6.121 -9.679 -0.571 1.00 97.19 179 ILE A C 1
ATOM 1394 O O . ILE A 1 179 ? -5.841 -10.655 -1.264 1.00 97.19 179 ILE A O 1
ATOM 1398 N N . TYR A 1 180 ? -7.143 -8.878 -0.865 1.00 96.81 180 TYR A N 1
ATOM 1399 C CA . TYR A 1 180 ? -7.962 -9.064 -2.059 1.00 96.81 180 TYR A CA 1
ATOM 1400 C C . TYR A 1 180 ? -7.400 -8.319 -3.268 1.00 96.81 180 TYR A C 1
ATOM 1402 O O . TYR A 1 180 ? -6.685 -7.325 -3.143 1.00 96.81 180 TYR A O 1
ATOM 1410 N N . ASN A 1 181 ? -7.798 -8.760 -4.466 1.00 95.19 181 ASN A N 1
ATOM 1411 C CA . ASN A 1 181 ? -7.489 -8.040 -5.697 1.00 95.19 181 ASN A CA 1
ATOM 1412 C C . ASN A 1 181 ? -8.058 -6.603 -5.622 1.00 95.19 181 ASN A C 1
ATOM 1414 O O . ASN A 1 181 ? -9.286 -6.430 -5.622 1.00 95.19 181 ASN A O 1
ATOM 1418 N N . PRO A 1 182 ? -7.200 -5.563 -5.617 1.00 95.69 182 PRO A N 1
ATOM 1419 C CA . PRO A 1 182 ? -7.641 -4.187 -5.427 1.00 95.69 182 PRO A CA 1
ATOM 1420 C C . PRO A 1 182 ? -8.544 -3.686 -6.556 1.00 95.69 182 PRO A C 1
ATOM 1422 O O . PRO A 1 182 ? -9.390 -2.828 -6.314 1.00 95.69 182 PRO A O 1
ATOM 1425 N N . TYR A 1 183 ? -8.413 -4.207 -7.780 1.00 95.81 183 TYR A N 1
ATOM 1426 C CA . TYR A 1 183 ? -9.262 -3.792 -8.898 1.00 95.81 183 TYR A CA 1
ATOM 1427 C C . TYR A 1 183 ? -10.713 -4.210 -8.703 1.00 95.81 183 TYR A C 1
ATOM 1429 O O . TYR A 1 183 ? -11.616 -3.408 -8.940 1.00 95.81 183 TYR A O 1
ATOM 1437 N N . LEU A 1 184 ? -10.947 -5.425 -8.204 1.00 95.81 184 LEU A N 1
ATOM 1438 C CA . LEU A 1 184 ? -12.298 -5.915 -7.929 1.00 95.81 184 LEU A CA 1
ATOM 1439 C C . LEU A 1 184 ? -12.957 -5.116 -6.801 1.00 95.81 184 LEU A C 1
ATOM 1441 O O . LEU A 1 184 ? -14.140 -4.785 -6.886 1.00 95.81 184 LEU A O 1
ATOM 1445 N N . VAL A 1 185 ? -12.188 -4.764 -5.770 1.00 96.62 185 VAL A N 1
ATOM 1446 C CA . VAL A 1 185 ? -12.661 -3.925 -4.661 1.00 96.62 185 VAL A CA 1
ATOM 1447 C C . VAL A 1 185 ? -13.009 -2.523 -5.165 1.00 96.62 185 VAL A C 1
ATOM 1449 O O . VAL A 1 185 ? -14.131 -2.055 -4.976 1.00 96.62 185 VAL A O 1
ATOM 1452 N N . LEU A 1 186 ? -12.106 -1.877 -5.907 1.00 95.81 186 LEU A N 1
ATOM 1453 C CA . LEU A 1 186 ? -12.338 -0.541 -6.465 1.00 95.81 186 LEU A CA 1
ATOM 1454 C C . LEU A 1 186 ? -13.492 -0.507 -7.469 1.00 95.81 186 LEU A C 1
ATOM 1456 O O . LEU A 1 186 ? -14.210 0.487 -7.542 1.00 95.81 186 LEU A O 1
ATOM 1460 N N . LYS A 1 187 ? -13.717 -1.586 -8.223 1.00 94.88 187 LYS A N 1
ATOM 1461 C CA . LYS A 1 187 ? -14.874 -1.714 -9.114 1.00 94.88 187 LYS A CA 1
ATOM 1462 C C . LYS A 1 187 ? -16.192 -1.702 -8.338 1.00 94.88 187 LYS A C 1
ATOM 1464 O O . LYS A 1 187 ? -17.117 -1.007 -8.753 1.00 94.88 187 LYS A O 1
ATOM 1469 N N . LYS A 1 188 ? -16.265 -2.388 -7.191 1.00 95.25 188 LYS A N 1
ATOM 1470 C CA . LYS A 1 188 ? -17.432 -2.341 -6.288 1.00 95.25 188 LYS A CA 1
ATOM 1471 C C . LYS A 1 188 ? -17.617 -0.953 -5.669 1.00 95.25 188 LYS A C 1
ATOM 1473 O O . LYS A 1 188 ? -18.740 -0.471 -5.560 1.00 95.25 188 LYS A O 1
ATOM 1478 N N . LEU A 1 189 ? -16.517 -0.292 -5.311 1.00 95.44 189 LEU A N 1
ATOM 1479 C CA . LEU A 1 189 ? -16.519 1.040 -4.697 1.00 95.44 189 LEU A CA 1
ATOM 1480 C C . LEU A 1 189 ? -16.609 2.193 -5.708 1.00 95.44 189 LEU A C 1
ATOM 1482 O O . LEU A 1 189 ? -16.648 3.352 -5.301 1.00 95.44 189 LEU A O 1
ATOM 1486 N N . LYS A 1 190 ? -16.697 1.906 -7.013 1.00 93.94 190 LYS A N 1
ATOM 1487 C CA . LYS A 1 190 ? -16.736 2.904 -8.094 1.00 93.94 190 LYS A CA 1
ATOM 1488 C C . LYS A 1 190 ? -17.719 4.062 -7.853 1.00 93.94 190 LYS A C 1
ATOM 1490 O O . LYS A 1 190 ? -17.305 5.195 -8.085 1.00 93.94 190 LYS A O 1
ATOM 1495 N N . PRO A 1 191 ? -18.956 3.857 -7.348 1.00 93.56 191 PRO A N 1
ATOM 1496 C CA . PRO A 1 191 ? -19.882 4.964 -7.076 1.00 93.56 191 PRO A CA 1
ATOM 1497 C C . PRO A 1 191 ? -19.373 5.972 -6.034 1.00 93.56 191 PRO A C 1
ATOM 1499 O O . PRO A 1 191 ? -19.807 7.119 -6.016 1.00 93.56 191 PRO A O 1
ATOM 1502 N N . GLN A 1 192 ? -18.452 5.555 -5.163 1.00 93.25 192 GLN A N 1
ATOM 1503 C CA . GLN A 1 192 ? -17.879 6.382 -4.101 1.00 93.25 192 GLN A CA 1
ATOM 1504 C C . GLN A 1 192 ? -16.593 7.100 -4.538 1.00 93.25 192 GLN A C 1
ATOM 1506 O O . GLN A 1 192 ? -16.080 7.955 -3.811 1.00 93.25 192 GLN A O 1
ATOM 1511 N N . ILE A 1 193 ? -16.062 6.791 -5.722 1.00 93.62 193 ILE A N 1
ATOM 1512 C CA . ILE A 1 193 ? -14.794 7.318 -6.235 1.00 93.62 193 ILE A CA 1
ATOM 1513 C C . ILE A 1 193 ? -15.087 8.424 -7.261 1.00 93.62 193 ILE A C 1
ATOM 1515 O O . ILE A 1 193 ? -15.966 8.253 -8.107 1.00 93.62 193 ILE A O 1
ATOM 1519 N N . PRO A 1 194 ? -14.367 9.564 -7.240 1.00 93.31 194 PRO A N 1
ATOM 1520 C CA . PRO A 1 194 ? -14.488 10.568 -8.293 1.00 93.31 194 PRO A CA 1
ATOM 1521 C C . PRO A 1 194 ? -14.207 9.971 -9.680 1.00 93.31 194 PRO A C 1
ATOM 1523 O O . PRO A 1 194 ? -13.221 9.257 -9.871 1.00 93.31 194 PRO A O 1
ATOM 1526 N N . ALA A 1 195 ? -15.043 10.303 -10.666 1.00 93.50 195 ALA A N 1
ATOM 1527 C CA . ALA A 1 195 ? -14.951 9.724 -12.008 1.00 93.50 195 ALA A CA 1
ATOM 1528 C C . ALA A 1 195 ? -13.570 9.931 -12.660 1.00 93.50 195 ALA A C 1
ATOM 1530 O O . ALA A 1 195 ? -13.039 9.006 -13.271 1.00 93.50 195 ALA A O 1
ATOM 1531 N N . SER A 1 196 ? -12.959 11.105 -12.465 1.00 94.12 196 SER A N 1
ATOM 1532 C CA . SER A 1 196 ? -11.621 11.433 -12.979 1.00 94.12 196 SER A CA 1
ATOM 1533 C C . SER A 1 196 ? -10.533 10.498 -12.445 1.00 94.12 196 SER A C 1
ATOM 1535 O O . SER A 1 196 ? -9.675 10.045 -13.199 1.00 94.12 196 SER A O 1
ATOM 1537 N N . TYR A 1 197 ? -10.593 10.157 -11.157 1.00 93.25 197 TYR A N 1
ATOM 1538 C CA . TYR A 1 197 ? -9.639 9.256 -10.513 1.00 93.25 197 TYR A CA 1
ATOM 1539 C C . TYR A 1 197 ? -9.807 7.834 -11.042 1.00 93.25 197 TYR A C 1
ATOM 1541 O O . TYR A 1 197 ? -8.830 7.200 -11.439 1.00 93.25 197 TYR A O 1
ATOM 1549 N N . TYR A 1 198 ? -11.049 7.350 -11.121 1.00 94.81 198 TYR A N 1
ATOM 1550 C CA . TYR A 1 198 ? -11.330 6.021 -11.662 1.00 94.81 198 TYR A CA 1
ATOM 1551 C C . TYR A 1 198 ? -10.909 5.899 -13.137 1.00 94.81 198 TYR A C 1
ATOM 1553 O O . TYR A 1 198 ? -10.345 4.883 -13.538 1.00 94.81 198 TYR A O 1
ATOM 1561 N N . GLN A 1 199 ? -11.117 6.946 -13.941 1.00 94.75 199 GLN A N 1
ATOM 1562 C CA . GLN A 1 199 ? -10.677 6.989 -15.337 1.00 94.75 199 GLN A CA 1
ATOM 1563 C C . GLN A 1 199 ? -9.149 6.962 -15.465 1.00 94.75 199 GLN A C 1
ATOM 1565 O O . GLN A 1 199 ? -8.630 6.249 -16.320 1.00 94.75 199 GLN A O 1
ATOM 1570 N N . LEU A 1 200 ? -8.424 7.672 -14.595 1.00 95.50 200 LEU A N 1
ATOM 1571 C CA . LEU A 1 200 ? -6.961 7.627 -14.561 1.00 95.50 200 LEU A CA 1
ATOM 1572 C C . LEU A 1 200 ? -6.442 6.218 -14.239 1.00 95.50 200 LEU A C 1
ATOM 1574 O O . LEU A 1 200 ? -5.511 5.742 -14.889 1.00 95.50 200 LEU A O 1
ATOM 1578 N N . LEU A 1 201 ? -7.057 5.534 -13.268 1.00 95.50 201 LEU A N 1
ATOM 1579 C CA . LEU A 1 201 ? -6.726 4.140 -12.956 1.00 95.50 201 LEU A CA 1
ATOM 1580 C C . LEU A 1 201 ? -6.985 3.228 -14.148 1.00 95.50 201 LEU A C 1
ATOM 1582 O O . LEU A 1 201 ? -6.122 2.423 -14.484 1.00 95.50 201 LEU A O 1
ATOM 1586 N N . LEU A 1 202 ? -8.143 3.373 -14.793 1.00 95.06 202 LEU A N 1
ATOM 1587 C CA . LEU A 1 202 ? -8.502 2.585 -15.964 1.00 95.06 202 LEU A CA 1
ATOM 1588 C C . LEU A 1 202 ? -7.502 2.797 -17.105 1.00 95.06 202 LEU A C 1
ATOM 1590 O O . LEU A 1 202 ? -7.012 1.829 -17.678 1.00 95.06 202 LEU A O 1
ATOM 1594 N N . GLN A 1 203 ? -7.151 4.048 -17.398 1.00 95.19 203 GLN A N 1
ATOM 1595 C CA . GLN A 1 203 ? -6.179 4.371 -18.436 1.00 95.19 203 GLN A CA 1
ATOM 1596 C C . GLN A 1 203 ? -4.812 3.750 -18.140 1.00 95.19 203 GLN A C 1
ATOM 1598 O O . GLN A 1 203 ? -4.239 3.086 -19.003 1.00 95.19 203 GLN A O 1
ATOM 1603 N N . ARG A 1 204 ? -4.322 3.870 -16.900 1.00 95.50 204 ARG A N 1
ATOM 1604 C CA . ARG A 1 204 ? -3.071 3.221 -16.490 1.00 95.50 204 ARG A CA 1
ATOM 1605 C C . ARG A 1 204 ? -3.145 1.702 -16.538 1.00 95.50 204 ARG A C 1
ATOM 1607 O O . ARG A 1 204 ? -2.161 1.079 -16.923 1.00 95.50 204 ARG A O 1
ATOM 1614 N N . ALA A 1 205 ? -4.274 1.108 -16.162 1.00 94.12 205 ALA A N 1
ATOM 1615 C CA . ALA A 1 205 ? -4.474 -0.333 -16.235 1.00 94.12 205 ALA A CA 1
ATOM 1616 C C . ALA A 1 205 ? -4.416 -0.827 -17.687 1.00 94.12 205 ALA A C 1
ATOM 1618 O O . ALA A 1 205 ? -3.710 -1.793 -17.958 1.00 94.12 205 ALA A O 1
ATOM 1619 N N . ILE A 1 206 ? -5.052 -0.121 -18.629 1.00 93.44 206 ILE A N 1
ATOM 1620 C CA . ILE A 1 206 ? -4.972 -0.422 -20.068 1.00 93.44 206 ILE A CA 1
ATOM 1621 C C . ILE A 1 206 ? -3.525 -0.306 -20.569 1.00 93.44 206 ILE A C 1
ATOM 1623 O O . ILE A 1 206 ? -3.034 -1.211 -21.240 1.00 93.44 206 ILE A O 1
ATOM 1627 N N . GLU A 1 207 ? -2.806 0.763 -20.208 1.00 91.88 207 GLU A N 1
ATOM 1628 C CA . GLU A 1 207 ? -1.406 0.975 -20.618 1.00 91.88 207 GLU A CA 1
ATOM 1629 C C . GLU A 1 207 ? -0.477 -0.181 -20.221 1.00 91.88 207 GLU A C 1
ATOM 1631 O O . GLU A 1 207 ? 0.453 -0.516 -20.959 1.00 91.88 207 GLU A O 1
ATOM 1636 N N . ILE A 1 208 ? -0.708 -0.788 -19.054 1.00 90.12 208 ILE A N 1
ATOM 1637 C CA . ILE A 1 208 ? 0.099 -1.906 -18.551 1.00 90.12 208 ILE A CA 1
ATOM 1638 C C . ILE A 1 208 ? -0.492 -3.286 -18.883 1.00 90.12 208 ILE A C 1
ATOM 1640 O O . ILE A 1 208 ? 0.137 -4.289 -18.544 1.00 90.12 208 ILE A O 1
ATOM 1644 N N . GLY A 1 209 ? -1.666 -3.347 -19.524 1.00 88.94 209 GLY A N 1
ATOM 1645 C CA . GLY A 1 209 ? -2.380 -4.585 -19.864 1.00 88.94 209 GLY A CA 1
ATOM 1646 C C . GLY A 1 209 ? -3.054 -5.292 -18.681 1.00 88.94 209 GLY A C 1
ATOM 1647 O O . GLY A 1 209 ? -3.183 -6.514 -18.693 1.00 88.94 209 GLY A O 1
ATOM 1648 N N . ALA A 1 210 ? -3.434 -4.547 -17.643 1.00 90.12 210 ALA A N 1
ATOM 1649 C CA . ALA A 1 210 ? -4.105 -5.031 -16.432 1.00 90.12 210 ALA A CA 1
ATOM 1650 C C . ALA A 1 210 ? -5.597 -4.638 -16.373 1.00 90.12 210 ALA A C 1
ATOM 1652 O O . ALA A 1 210 ? -6.209 -4.619 -15.309 1.00 90.12 210 ALA A O 1
ATOM 1653 N N . ASP A 1 211 ? -6.197 -4.293 -17.510 1.00 89.56 211 ASP A N 1
ATOM 1654 C CA . ASP A 1 211 ? -7.582 -3.827 -17.631 1.00 89.56 211 ASP A CA 1
ATOM 1655 C C . ASP A 1 211 ? -8.637 -4.934 -17.477 1.00 89.56 211 ASP A C 1
ATOM 1657 O O . ASP A 1 211 ? -9.807 -4.632 -17.240 1.00 89.56 211 ASP A O 1
ATOM 1661 N N . GLY A 1 212 ? -8.233 -6.206 -17.556 1.00 88.81 212 GLY A N 1
ATOM 1662 C CA . GLY A 1 212 ? -9.145 -7.354 -17.574 1.00 88.81 212 GLY A CA 1
ATOM 1663 C C . GLY A 1 212 ? -10.078 -7.475 -16.365 1.00 88.81 212 GLY A C 1
ATOM 1664 O O . GLY A 1 212 ? -11.192 -7.965 -16.526 1.00 88.81 212 GLY A O 1
ATOM 1665 N N . ASP A 1 213 ? -9.658 -6.999 -15.190 1.00 89.06 213 ASP A N 1
ATOM 1666 C CA . ASP A 1 213 ? -10.478 -7.016 -13.967 1.00 89.06 213 ASP A CA 1
ATOM 1667 C C . ASP A 1 213 ? -11.348 -5.753 -13.806 1.00 89.06 213 ASP A C 1
ATOM 1669 O O . ASP A 1 213 ? -12.293 -5.729 -13.012 1.00 89.06 213 ASP A O 1
ATOM 1673 N N . LEU A 1 214 ? -11.040 -4.685 -14.551 1.00 87.69 214 LEU A N 1
ATOM 1674 C CA . LEU A 1 214 ? -11.733 -3.395 -14.480 1.00 87.69 214 LEU A CA 1
ATOM 1675 C C . LEU A 1 214 ? -12.793 -3.239 -15.575 1.00 87.69 214 LEU A C 1
ATOM 1677 O O . LEU A 1 214 ? -13.845 -2.650 -15.319 1.00 87.69 214 LEU A O 1
ATOM 1681 N N . ILE A 1 215 ? -12.537 -3.766 -16.773 1.00 87.44 215 ILE A N 1
ATOM 1682 C CA . ILE A 1 215 ? -13.445 -3.704 -17.920 1.00 87.44 215 ILE A CA 1
ATOM 1683 C C . ILE A 1 215 ? -14.242 -5.002 -18.002 1.00 87.44 215 ILE A C 1
ATOM 1685 O O . ILE A 1 215 ? -13.680 -6.084 -18.153 1.00 87.44 215 ILE A O 1
ATOM 1689 N N . ASP A 1 216 ? -15.568 -4.893 -17.956 1.00 80.19 216 ASP A N 1
ATOM 1690 C CA . ASP A 1 216 ? -16.438 -6.012 -18.303 1.00 80.19 216 ASP A CA 1
ATOM 1691 C C . ASP A 1 216 ? -16.273 -6.332 -19.789 1.00 80.19 216 ASP A C 1
ATOM 1693 O O . ASP A 1 216 ? -16.590 -5.514 -20.656 1.00 80.19 216 ASP A O 1
ATOM 1697 N N . LYS A 1 217 ? -15.746 -7.518 -20.104 1.00 70.81 217 LYS A N 1
ATOM 1698 C CA . LYS A 1 217 ? -15.719 -7.986 -21.490 1.00 70.81 217 LYS A CA 1
ATOM 1699 C C . LYS A 1 217 ? -17.168 -8.242 -21.913 1.00 70.81 217 LYS A C 1
ATOM 1701 O O . LYS A 1 217 ? -17.862 -8.963 -21.193 1.00 70.81 217 LYS A O 1
ATOM 1706 N N . PRO A 1 218 ? -17.640 -7.700 -23.050 1.00 56.34 218 PRO A N 1
ATOM 1707 C CA . PRO A 1 218 ? -18.941 -8.087 -23.569 1.00 56.34 218 PRO A CA 1
ATOM 1708 C C . PRO A 1 218 ? -18.925 -9.603 -23.771 1.00 56.34 218 PRO A C 1
ATOM 1710 O O . PRO A 1 218 ? -17.971 -10.142 -24.346 1.00 56.34 218 PRO A O 1
ATOM 1713 N N . ASN A 1 219 ? -19.943 -10.290 -23.243 1.00 51.97 219 ASN A N 1
ATOM 1714 C CA . ASN A 1 219 ? -20.130 -11.716 -23.478 1.00 51.97 219 ASN A CA 1
ATOM 1715 C C . ASN A 1 219 ? -20.008 -11.947 -24.983 1.00 51.97 219 ASN A C 1
ATOM 1717 O O . ASN A 1 219 ? -20.725 -11.320 -25.762 1.00 51.97 219 ASN A O 1
ATOM 1721 N N . LYS A 1 220 ? -19.070 -12.803 -25.400 1.00 48.12 220 LYS A N 1
ATOM 1722 C CA . LYS A 1 220 ? -19.035 -13.268 -26.783 1.00 48.12 220 LYS A CA 1
ATOM 1723 C C . LYS A 1 220 ? -20.354 -13.992 -27.017 1.00 48.12 220 LYS A C 1
ATOM 1725 O O . LYS A 1 220 ? -20.509 -15.126 -26.566 1.00 48.12 220 LYS A O 1
ATOM 1730 N N . GLU A 1 221 ? -21.302 -13.319 -27.663 1.00 44.25 221 GLU A N 1
ATOM 1731 C CA . GLU A 1 221 ? -22.480 -13.962 -28.226 1.00 44.25 221 GLU A CA 1
ATOM 1732 C C . GLU A 1 221 ? -21.969 -15.123 -29.073 1.00 44.25 221 GLU A C 1
ATOM 1734 O O . GLU A 1 221 ? -21.209 -14.949 -30.029 1.00 44.25 221 GLU A O 1
ATOM 1739 N N . THR A 1 222 ? -22.277 -16.328 -28.608 1.00 43.06 222 THR A N 1
ATOM 1740 C CA . THR A 1 222 ? -21.969 -17.557 -29.323 1.00 43.06 222 THR A CA 1
ATOM 1741 C C . THR A 1 222 ? -22.912 -17.555 -30.514 1.00 43.06 222 THR A C 1
ATOM 1743 O O . THR A 1 222 ? -24.123 -17.658 -30.330 1.00 43.06 222 THR A O 1
ATOM 1746 N N . LYS A 1 223 ? -22.364 -17.300 -31.699 1.00 36.91 223 LYS A N 1
ATOM 1747 C CA . LYS A 1 223 ? -23.092 -17.362 -32.961 1.00 36.91 223 LYS A CA 1
ATOM 1748 C C . LYS A 1 223 ? -22.879 -18.723 -33.600 1.00 36.91 223 LYS A C 1
ATOM 1750 O O . LYS A 1 223 ? -21.734 -19.221 -33.498 1.00 36.91 223 LYS A O 1
#

Organism: NCBI:txid183795